Protein AF-A0A9P0AUC3-F1 (afdb_monomer_lite)

Radius of gyration: 27.64 Å; chains: 1; bounding box: 47×54×80 Å

Secondary structure (DSSP, 8-state):
--HHHHHHTSS--HHHHHHHS--HHHHHHHHHTTSS--HHHHHHHHHHHHTTT-TTPPPPHHHHHHHHHHHHHHSTT--HHHH-B--EE-TTS-EE--BSHHHHHHHHHHHHHHHTTSS---------------HHHHHHHHHHHH---SHHHHHHHHHHTHHHHHHT--S-HHHHHHH-TTTT--SSSEEES-GGGHHHHHHHHHHHHHHTT-PPPPEEEEESSBTTB--EEEEEETTEEEEESSHHHHHHHHHHHHHHHTPPPPTTTHHHHHHIIIIIS----TTPPP-HHHHHHHHHHHHHHHHT--

Foldseek 3Di:
DDVVVVVVVPPDAVVVCLPPPDDVLSVVQLVCQVHVRPLLSVLLVVLCVVCPPHVQDDQDLVNQLVVLVSCCVSRVPRHSVQAWDPWDQDPVRDIDHIDHSNVVSNVVSNVVCVVVVVDDDPDPDDDDDDDPDDPVLVVLLVCQQPDQDDVVSNVVSCVVNVVVCVVVPDPDPVVSCNRGVNSVPPQAAAEEQDPVCVVVVLVVVCVVCVVVVHADAKHWYWYHPDPVGTPWIWIDDDPDIDTDDDSVVSVVVSLVVCVVVVHQGRPSCNLVSLLCQCPVVVHDDPPRDDDPVSVVVSVVVVVVVVVVVD

pLDDT: mean 77.26, std 16.26, range [31.3, 95.81]

Sequence (310 aa):
MDNFVREKLLEWNLLDKLKDKFDDEGKVIKASYGKKFLRSKLCDLIIKNELKGDFNKRITSDRFRALAIEINDIFLHEPPELYYVSYVRNANGKPKAARGKLWSTYCYLRKTYKQLNLISQPSTSTSKLNTEVEEDCEEHIQWLKNNSLPFPIVIEKWKATTNYRIAQFPESIDHYLNTYKCLRSQTGFLLLENINDLEPELSLRASKYANYKLTSQPIPVIIGESLSNIEGCYVCFNDIRYRVDTPLKAVDLCFKVYHTLNAEYPKECDSVWMFIQTYIYEIKTEYDRKYVATSSLMADIEKLKSEKID

Organism: Brassicogethes aeneus (NCBI:txid1431903)

Structure (mmCIF, N/CA/C/O backbone):
data_AF-A0A9P0AUC3-F1
#
_entry.id   AF-A0A9P0AUC3-F1
#
loop_
_atom_site.group_PDB
_atom_site.id
_atom_site.type_symbol
_atom_site.label_atom_id
_atom_site.label_alt_id
_atom_site.label_comp_id
_atom_site.label_asym_id
_atom_site.label_entity_id
_atom_site.label_seq_id
_atom_site.pdbx_PDB_ins_code
_atom_site.Cartn_x
_atom_site.Cartn_y
_atom_site.Cartn_z
_atom_site.occupancy
_atom_site.B_iso_or_equiv
_atom_site.auth_seq_id
_atom_site.auth_comp_id
_atom_site.auth_asym_id
_atom_site.auth_atom_id
_atom_site.pdbx_PDB_model_num
ATOM 1 N N . MET A 1 1 ? 19.238 27.672 39.706 1.00 44.41 1 MET A N 1
ATOM 2 C CA . MET A 1 1 ? 18.242 27.274 38.690 1.00 44.41 1 MET A CA 1
ATOM 3 C C . MET A 1 1 ? 17.023 28.143 38.925 1.00 44.41 1 MET A C 1
ATOM 5 O O . MET A 1 1 ? 16.570 28.224 40.059 1.00 44.41 1 MET A O 1
ATOM 9 N N . ASP A 1 2 ? 16.667 28.909 37.906 1.00 33.28 2 ASP A N 1
ATOM 10 C CA . ASP A 1 2 ? 16.077 30.245 37.999 1.00 33.28 2 ASP A CA 1
ATOM 11 C C . ASP A 1 2 ? 14.635 30.277 38.540 1.00 33.28 2 ASP A C 1
ATOM 13 O O . ASP A 1 2 ? 13.819 29.417 38.198 1.00 33.28 2 ASP A O 1
ATOM 17 N N . ASN A 1 3 ? 14.308 31.298 39.342 1.00 35.47 3 ASN A N 1
ATOM 18 C CA . ASN A 1 3 ? 12.955 31.543 39.873 1.00 35.47 3 ASN A CA 1
ATOM 19 C C . ASN A 1 3 ? 11.925 31.742 38.747 1.00 35.47 3 ASN A C 1
ATOM 21 O O . ASN A 1 3 ? 10.747 31.442 38.925 1.00 35.47 3 ASN A O 1
ATOM 25 N N . PHE A 1 4 ? 12.395 32.115 37.555 1.00 35.16 4 PHE A N 1
ATOM 26 C CA . PHE A 1 4 ? 11.605 32.223 36.332 1.00 35.16 4 PHE A CA 1
ATOM 27 C C . PHE A 1 4 ? 10.993 30.886 35.868 1.00 35.16 4 PHE A C 1
ATOM 29 O O . PHE A 1 4 ? 9.909 30.859 35.288 1.00 35.16 4 PHE A O 1
ATOM 36 N N . VAL A 1 5 ? 11.643 29.749 36.161 1.00 43.03 5 VAL A N 1
ATOM 37 C CA . VAL A 1 5 ? 11.093 28.413 35.859 1.00 43.03 5 VAL A CA 1
ATOM 38 C C . VAL A 1 5 ? 10.053 28.003 36.906 1.00 43.03 5 VAL A C 1
ATOM 40 O O . VAL A 1 5 ? 9.083 27.330 36.569 1.00 43.03 5 VAL A O 1
ATOM 43 N N . ARG A 1 6 ? 10.203 28.447 38.163 1.00 37.09 6 ARG A N 1
ATOM 44 C CA . ARG A 1 6 ? 9.229 28.177 39.234 1.00 37.09 6 ARG A CA 1
ATOM 45 C C . ARG A 1 6 ? 7.948 29.000 39.091 1.00 37.09 6 ARG A C 1
ATOM 47 O O . ARG A 1 6 ? 6.884 28.448 39.338 1.00 37.09 6 ARG A O 1
ATOM 54 N N . GLU A 1 7 ? 8.020 30.248 38.627 1.00 36.12 7 GLU A N 1
ATOM 55 C CA . GLU A 1 7 ? 6.819 31.058 38.358 1.00 36.12 7 GLU A CA 1
ATOM 56 C C . GLU A 1 7 ? 6.057 30.597 37.106 1.00 36.12 7 GLU A C 1
ATOM 58 O O . GLU A 1 7 ? 4.830 30.559 37.129 1.00 36.12 7 GLU A O 1
ATOM 63 N N . LYS A 1 8 ? 6.737 30.113 36.054 1.00 38.06 8 LYS A N 1
ATOM 64 C CA . LYS A 1 8 ? 6.050 29.521 34.886 1.00 38.06 8 LYS A CA 1
ATOM 65 C C . LYS A 1 8 ? 5.444 28.134 35.133 1.00 38.06 8 LYS A C 1
ATOM 67 O O . LYS A 1 8 ? 4.582 27.708 34.370 1.00 38.06 8 LYS A O 1
ATOM 72 N N . LEU A 1 9 ? 5.868 27.429 36.183 1.00 36.00 9 LEU A N 1
ATOM 73 C CA . LEU A 1 9 ? 5.302 26.133 36.586 1.00 36.00 9 LEU A CA 1
ATOM 74 C C . LEU A 1 9 ? 4.063 26.261 37.491 1.00 36.00 9 LEU A C 1
ATOM 76 O O . LEU A 1 9 ? 3.428 25.252 37.792 1.00 36.00 9 LEU A O 1
ATOM 80 N N . LEU A 1 10 ? 3.691 27.480 37.894 1.00 38.00 10 LEU A N 1
ATOM 81 C CA . LEU A 1 10 ? 2.538 27.745 38.758 1.00 38.00 10 LEU A CA 1
ATOM 82 C C . LEU A 1 10 ? 1.232 28.045 38.002 1.00 38.00 10 LEU A C 1
ATOM 84 O O . LEU A 1 10 ? 0.179 28.029 38.626 1.00 38.00 10 LEU A O 1
ATOM 88 N N . GLU A 1 11 ? 1.245 28.248 36.680 1.00 44.16 11 GLU A N 1
ATOM 89 C CA . GLU A 1 11 ? 0.020 28.648 35.962 1.00 44.16 11 GLU A CA 1
ATOM 90 C C . GLU A 1 11 ? -0.844 27.494 35.420 1.00 44.16 11 GLU A C 1
ATOM 92 O O . GLU A 1 11 ? -1.989 27.727 35.035 1.00 44.16 11 GLU A O 1
ATOM 97 N N . TRP A 1 12 ? -0.370 26.245 35.365 1.00 49.72 12 TRP A N 1
ATOM 98 C CA . TRP A 1 12 ? -1.104 25.150 34.700 1.00 49.72 12 TRP A CA 1
ATOM 99 C C . TRP A 1 12 ? -1.187 23.879 35.551 1.00 49.72 12 TRP A C 1
ATOM 101 O O . TRP A 1 12 ? -0.823 22.794 35.106 1.00 49.72 12 TRP A O 1
ATOM 111 N N . ASN A 1 13 ? -1.708 23.989 36.774 1.00 52.28 13 ASN A N 1
ATOM 112 C CA . ASN A 1 13 ? -1.937 22.819 37.617 1.00 52.28 13 ASN A CA 1
ATOM 113 C C . ASN A 1 13 ? -3.393 22.320 37.497 1.00 52.28 13 ASN A C 1
ATOM 115 O O . ASN A 1 13 ? -4.352 23.064 37.718 1.00 52.28 13 ASN A O 1
ATOM 119 N N . LEU A 1 14 ? -3.582 21.038 37.169 1.00 53.47 14 LEU A N 1
ATOM 120 C CA . LEU A 1 14 ? -4.884 20.349 37.184 1.00 53.47 14 LEU A CA 1
ATOM 121 C C . LEU A 1 14 ? -5.607 20.502 38.535 1.00 53.47 14 LEU A C 1
ATOM 123 O O . LEU A 1 14 ? -6.838 20.436 38.586 1.00 53.47 14 LEU A O 1
ATOM 127 N N . LEU A 1 15 ? -4.848 20.760 39.610 1.00 47.41 15 LEU A N 1
ATOM 128 C CA . LEU A 1 15 ? -5.351 21.056 40.951 1.00 47.41 15 LEU A CA 1
ATOM 129 C C . LEU A 1 15 ? -6.325 22.245 41.004 1.00 47.41 15 LEU A C 1
ATOM 131 O O . LEU A 1 15 ? -7.351 22.133 41.677 1.00 47.41 15 LEU A O 1
ATOM 135 N N . ASP A 1 16 ? -6.045 23.342 40.294 1.00 54.59 16 ASP A N 1
ATOM 136 C CA . ASP A 1 16 ? -6.900 24.542 40.314 1.00 54.59 16 ASP A CA 1
ATOM 137 C C . ASP A 1 16 ? -8.157 24.333 39.467 1.00 54.59 16 ASP A C 1
ATOM 139 O O . ASP A 1 16 ? -9.253 24.787 39.806 1.00 54.59 16 ASP A O 1
ATOM 143 N N . LYS A 1 17 ? -8.044 23.525 38.405 1.00 51.94 17 LYS A N 1
ATOM 144 C CA . LYS A 1 17 ? -9.203 23.113 37.604 1.00 51.94 17 LYS A CA 1
ATOM 145 C C . LYS A 1 17 ? -10.151 22.212 38.400 1.00 51.94 17 LYS A C 1
ATOM 147 O O . LYS A 1 17 ? -11.355 22.366 38.243 1.00 51.94 17 LYS A O 1
ATOM 152 N N . LEU A 1 18 ? -9.651 21.332 39.273 1.00 54.03 18 LEU A N 1
ATOM 153 C CA . LEU A 1 18 ? -10.470 20.403 40.072 1.00 54.03 18 LEU A CA 1
ATOM 154 C C . LEU A 1 18 ? -11.182 21.022 41.283 1.00 54.03 18 LEU A C 1
ATOM 156 O O . LEU A 1 18 ? -12.082 20.379 41.828 1.00 54.03 18 LEU A O 1
ATOM 160 N N . LYS A 1 19 ? -10.788 22.219 41.731 1.00 50.16 19 LYS A N 1
ATOM 161 C CA . LYS A 1 19 ? -11.439 22.904 42.859 1.00 50.16 19 LYS A CA 1
ATOM 162 C C . LYS A 1 19 ? -12.498 23.916 42.412 1.00 50.16 19 LYS A C 1
ATOM 164 O O . LYS A 1 19 ? -13.566 23.918 43.015 1.00 50.16 19 LYS A O 1
ATOM 169 N N . ASP A 1 20 ? -12.255 24.653 41.321 1.00 47.72 20 ASP A N 1
ATOM 170 C CA . ASP A 1 20 ? -13.114 25.789 40.931 1.00 47.72 20 ASP A CA 1
ATOM 171 C C . ASP A 1 20 ? -13.820 25.650 39.567 1.00 47.72 20 ASP A C 1
ATOM 173 O O . ASP A 1 20 ? -14.723 26.430 39.267 1.00 47.72 20 ASP A O 1
ATOM 177 N N . LYS A 1 21 ? -13.449 24.674 38.718 1.00 49.03 21 LYS A N 1
ATOM 178 C CA . LYS A 1 21 ? -13.997 24.539 37.346 1.00 49.03 21 LYS A CA 1
ATOM 179 C C . LYS A 1 21 ? -14.756 23.255 37.042 1.00 49.03 21 LYS A C 1
ATOM 181 O O . LYS A 1 21 ? -15.300 23.146 35.944 1.00 49.03 21 LYS A O 1
ATOM 186 N N . PHE A 1 22 ? -14.823 22.311 37.972 1.00 52.19 22 PHE A N 1
ATOM 187 C CA . PHE A 1 22 ? -15.805 21.248 37.849 1.00 52.19 22 PHE A CA 1
ATOM 188 C C . PHE A 1 22 ? -17.084 21.699 38.552 1.00 52.19 22 PHE A C 1
ATOM 190 O O . PHE A 1 22 ? -17.094 22.015 39.742 1.00 52.19 22 PHE A O 1
ATOM 197 N N . ASP A 1 23 ? -18.156 21.697 37.782 1.00 66.25 23 ASP A N 1
ATOM 198 C CA . ASP A 1 23 ? -19.521 21.523 38.255 1.00 66.25 23 ASP A CA 1
ATOM 199 C C . ASP A 1 23 ? -19.649 20.311 39.211 1.00 66.25 23 ASP A C 1
ATOM 201 O O . ASP A 1 23 ? -18.677 19.638 39.581 1.00 66.25 23 ASP A O 1
ATOM 205 N N . ASP A 1 24 ? -20.868 20.016 39.659 1.00 75.44 24 ASP A N 1
ATOM 206 C CA . ASP A 1 24 ? -21.141 18.926 40.602 1.00 75.44 24 ASP A CA 1
ATOM 207 C C . ASP A 1 24 ? -20.526 17.570 40.181 1.00 75.44 24 ASP A C 1
ATOM 209 O O . ASP A 1 24 ? -20.231 16.729 41.038 1.00 75.44 24 ASP A O 1
ATOM 213 N N . GLU 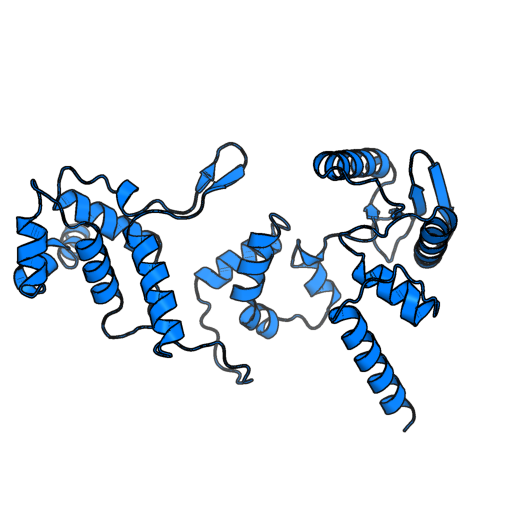A 1 25 ? -20.216 17.369 38.893 1.00 76.62 25 GLU A N 1
ATOM 214 C CA . GLU A 1 25 ? -19.568 16.162 38.379 1.00 76.62 25 GLU A CA 1
ATOM 215 C C . GLU A 1 25 ? -18.146 15.939 38.918 1.00 76.62 25 GLU A C 1
ATOM 217 O O . GLU A 1 25 ? -17.786 14.802 39.241 1.00 76.62 25 GLU A O 1
ATOM 222 N N . GLY A 1 26 ? -17.325 16.980 39.080 1.00 77.50 26 GLY A N 1
ATOM 223 C CA . GLY A 1 26 ? -15.956 16.808 39.596 1.00 77.50 26 GLY A CA 1
ATOM 224 C C . GLY A 1 26 ? -15.908 16.495 41.076 1.00 77.50 26 GLY A C 1
ATOM 225 O O . GLY A 1 26 ? -15.096 15.673 41.508 1.00 77.50 26 GLY A O 1
ATOM 226 N N . LYS A 1 27 ? -16.834 17.077 41.847 1.00 79.44 27 LYS A N 1
ATOM 227 C CA . LYS A 1 27 ? -17.028 16.725 43.259 1.00 79.44 27 LYS A CA 1
ATOM 228 C C . LYS A 1 27 ? -17.396 15.247 43.386 1.00 79.44 27 LYS A C 1
ATOM 230 O O . LYS A 1 27 ? -16.810 14.543 44.209 1.00 79.44 27 LYS A O 1
ATOM 235 N N . VAL A 1 28 ? -18.289 14.752 42.523 1.00 82.88 28 VAL A N 1
ATOM 236 C CA . VAL A 1 28 ? -18.669 13.330 42.462 1.00 82.88 28 VAL A CA 1
ATOM 237 C C . VAL A 1 28 ? -17.480 12.441 42.083 1.00 82.88 28 VAL A C 1
ATOM 239 O O . VAL A 1 28 ? -17.258 11.412 42.723 1.00 82.88 28 VAL A O 1
ATOM 242 N N . ILE A 1 29 ? -16.677 12.826 41.085 1.00 86.50 29 ILE A N 1
ATOM 243 C CA . ILE A 1 29 ? -15.481 12.069 40.681 1.00 86.50 29 ILE A CA 1
ATOM 244 C C . ILE A 1 29 ? -14.480 11.988 41.835 1.00 86.50 29 ILE A C 1
ATOM 246 O O . ILE A 1 29 ? -14.021 10.889 42.161 1.00 86.50 29 ILE A O 1
ATOM 250 N N . LYS A 1 30 ? -14.193 13.112 42.498 1.00 83.94 30 LYS A N 1
ATOM 251 C CA . LYS A 1 30 ? -13.280 13.160 43.644 1.00 83.94 30 LYS A CA 1
ATOM 252 C C . LYS A 1 30 ? -13.787 12.305 44.808 1.00 83.94 30 LYS A C 1
ATOM 254 O O . LYS A 1 30 ? -13.023 11.513 45.348 1.00 83.94 30 LYS A O 1
ATOM 259 N N . ALA A 1 31 ? -15.075 12.388 45.144 1.00 84.75 31 ALA A N 1
ATOM 260 C CA . ALA A 1 31 ? -15.692 11.576 46.198 1.00 84.75 31 ALA A CA 1
ATOM 261 C C . ALA A 1 31 ? -15.748 10.070 45.867 1.00 84.75 31 ALA A C 1
ATOM 263 O O . ALA A 1 31 ? -15.862 9.238 46.768 1.00 84.75 31 ALA A O 1
ATOM 264 N N . SER A 1 32 ? -15.680 9.702 44.581 1.00 87.62 32 SER A N 1
ATOM 265 C CA . SER A 1 32 ? -15.644 8.300 44.148 1.00 87.62 32 SER A CA 1
ATOM 266 C C . SER A 1 32 ? -14.279 7.630 44.350 1.00 87.62 32 SER A C 1
ATOM 268 O O . SER A 1 32 ? -14.189 6.398 44.327 1.00 87.62 32 SER A O 1
ATOM 270 N N . TYR A 1 33 ? -13.218 8.418 44.548 1.00 87.12 33 TYR A N 1
ATOM 271 C CA . TYR A 1 33 ? -11.865 7.919 44.774 1.00 87.12 33 TYR A CA 1
ATOM 272 C C . TYR A 1 33 ? -11.756 7.209 46.134 1.00 87.12 33 TYR A C 1
ATOM 274 O O . TYR A 1 33 ? -12.316 7.662 47.128 1.00 87.12 33 TYR A O 1
ATOM 282 N N . GLY A 1 34 ? -11.101 6.044 46.169 1.00 80.88 34 GLY A N 1
ATOM 283 C CA . GLY A 1 34 ? -11.111 5.137 47.330 1.00 80.88 34 GLY A CA 1
ATOM 284 C C . GLY A 1 34 ? -12.370 4.260 47.458 1.00 80.88 34 GLY A C 1
ATOM 285 O O . GLY A 1 34 ? -12.427 3.389 48.320 1.00 80.88 34 GLY A O 1
ATOM 286 N N . LYS A 1 35 ? -13.368 4.449 46.583 1.00 85.50 35 LYS A N 1
ATOM 287 C CA . LYS A 1 35 ? -14.542 3.573 46.420 1.00 85.50 35 LYS A CA 1
ATOM 288 C C . LYS A 1 35 ? -14.574 3.038 44.980 1.00 85.50 35 LYS A C 1
ATOM 290 O O . LYS A 1 35 ? -13.567 2.577 44.444 1.00 85.50 35 LYS A O 1
ATOM 295 N N . LYS A 1 36 ? -15.725 3.130 44.305 1.00 87.38 36 LYS A N 1
ATOM 296 C CA . LYS A 1 36 ? -15.870 2.846 42.872 1.00 87.38 36 LYS A CA 1
ATOM 297 C C . LYS A 1 36 ? -15.384 4.043 42.050 1.00 87.38 36 LYS A C 1
ATOM 299 O O . LYS A 1 36 ? -16.193 4.840 41.579 1.00 87.38 36 LYS A O 1
ATOM 304 N N . PHE A 1 37 ? -14.070 4.163 41.879 1.00 88.31 37 PHE A N 1
ATOM 305 C CA . PHE A 1 37 ? -13.482 5.327 41.219 1.00 88.31 37 PHE A CA 1
ATOM 306 C C . PHE A 1 37 ? -13.930 5.474 39.755 1.00 88.31 37 PHE A C 1
ATOM 308 O O . PHE A 1 37 ? -13.716 4.590 38.916 1.00 88.31 37 PHE A O 1
ATOM 315 N N . LEU A 1 38 ? -14.536 6.622 39.440 1.00 88.81 38 LEU A N 1
ATOM 316 C CA . LEU A 1 38 ? -15.166 6.934 38.154 1.00 88.81 38 LEU A CA 1
ATOM 317 C C . LEU A 1 38 ? -14.154 7.409 37.096 1.00 88.81 38 LEU A C 1
ATOM 319 O O . LEU A 1 38 ? -14.313 8.462 36.480 1.00 88.81 38 LEU A O 1
ATOM 323 N N . ARG A 1 39 ? -13.129 6.590 36.836 1.00 90.94 39 ARG A N 1
ATOM 324 C CA . ARG A 1 39 ? -12.014 6.899 35.917 1.00 90.94 39 ARG A CA 1
ATOM 325 C C . ARG A 1 39 ? -12.458 7.333 34.518 1.00 90.94 39 ARG A C 1
ATOM 327 O O . ARG A 1 39 ? -11.857 8.229 33.938 1.00 90.94 39 ARG A O 1
ATOM 334 N N . SER A 1 40 ? -13.494 6.700 33.964 1.00 89.44 40 SER A N 1
ATOM 335 C CA . SER A 1 40 ? -13.986 7.035 32.621 1.00 89.44 40 SER A CA 1
ATOM 336 C C . SER A 1 40 ? -14.618 8.426 32.574 1.00 89.44 40 SER A C 1
ATOM 338 O O . SER A 1 40 ? -14.372 9.159 31.625 1.00 89.44 40 SER A O 1
ATOM 340 N N . LYS A 1 41 ? -15.372 8.812 33.616 1.00 88.62 41 LYS A N 1
ATOM 341 C CA . LYS A 1 41 ? -15.947 10.162 33.721 1.00 88.62 41 LYS A CA 1
ATOM 342 C C . LYS A 1 41 ? -14.861 11.219 33.908 1.00 88.62 41 LYS A C 1
ATOM 344 O O . LYS A 1 41 ? -14.922 12.259 33.270 1.00 88.62 41 LYS A O 1
ATOM 349 N N . LEU A 1 42 ? -13.840 10.918 34.716 1.00 89.25 42 LEU A N 1
ATOM 350 C CA . LEU A 1 42 ? -12.663 11.778 34.856 1.00 89.25 42 LEU A CA 1
ATOM 351 C C . LEU A 1 42 ? -12.005 12.052 33.498 1.00 89.25 42 LEU A C 1
ATOM 353 O O . LEU A 1 42 ? -11.783 13.206 33.148 1.00 89.25 42 LEU A O 1
ATOM 357 N N . CYS A 1 43 ? -11.720 10.998 32.726 1.00 91.62 43 CYS A N 1
ATOM 358 C CA . CYS A 1 43 ? -11.082 11.147 31.419 1.00 91.62 43 CYS A CA 1
ATOM 359 C C . CYS A 1 43 ? -11.961 11.939 30.448 1.00 91.62 43 CYS A C 1
ATOM 361 O O . CYS A 1 43 ? -11.455 12.822 29.764 1.00 91.62 43 CYS A O 1
ATOM 363 N N . ASP A 1 44 ? -13.262 11.641 30.396 1.00 89.06 44 ASP A N 1
ATOM 364 C CA . ASP A 1 44 ? -14.218 12.346 29.536 1.00 89.06 44 ASP A CA 1
ATOM 365 C C . ASP A 1 44 ? -14.229 13.847 29.820 1.00 89.06 44 ASP A C 1
ATOM 367 O O . ASP A 1 44 ? -14.075 14.652 28.900 1.00 89.06 44 ASP A O 1
ATOM 371 N N . LEU A 1 45 ? -14.299 14.225 31.095 1.00 88.00 45 LEU A N 1
ATOM 372 C CA . LEU A 1 45 ? -14.334 15.625 31.486 1.00 88.00 45 LEU A CA 1
ATOM 373 C C . LEU A 1 45 ? -13.010 16.342 31.195 1.00 88.00 45 LEU A C 1
ATOM 375 O O . LEU A 1 45 ? -13.021 17.433 30.625 1.00 88.00 45 LEU A O 1
ATOM 379 N N . ILE A 1 46 ? -11.869 15.711 31.496 1.00 89.88 46 ILE A N 1
ATOM 380 C CA . ILE A 1 46 ? -10.545 16.266 31.172 1.00 89.88 46 ILE A CA 1
ATOM 381 C C . ILE A 1 46 ? -10.432 16.543 29.670 1.00 89.88 46 ILE A C 1
ATOM 383 O O . ILE A 1 46 ? -10.077 17.654 29.279 1.00 89.88 46 ILE A O 1
ATOM 387 N N . ILE A 1 47 ? -10.766 15.567 28.821 1.00 89.75 47 ILE A N 1
ATOM 388 C CA . ILE A 1 47 ? -10.626 15.720 27.371 1.00 89.75 47 ILE A CA 1
ATOM 389 C C . ILE A 1 47 ? -11.623 16.737 26.813 1.00 89.75 47 ILE A C 1
ATOM 391 O O . ILE A 1 47 ? -11.239 17.571 25.995 1.00 89.75 47 ILE A O 1
ATOM 395 N N . LYS A 1 48 ? -12.881 16.734 27.266 1.00 89.06 48 LYS A N 1
ATOM 396 C CA . LYS A 1 48 ? -13.862 17.758 26.872 1.00 89.06 48 LYS A CA 1
ATOM 397 C C . LYS A 1 48 ? -13.395 19.160 27.242 1.00 89.06 48 LYS A C 1
ATOM 399 O O . LYS A 1 48 ? -13.549 20.076 26.441 1.00 89.06 48 LYS A O 1
ATOM 404 N N . ASN A 1 49 ? -12.798 19.322 28.420 1.00 87.50 49 ASN A N 1
ATOM 405 C CA . ASN A 1 49 ? -12.253 20.602 28.845 1.00 87.50 49 ASN A CA 1
ATOM 406 C C . ASN A 1 49 ? -11.021 21.012 28.019 1.00 87.50 49 ASN A C 1
ATOM 408 O O . ASN A 1 49 ? 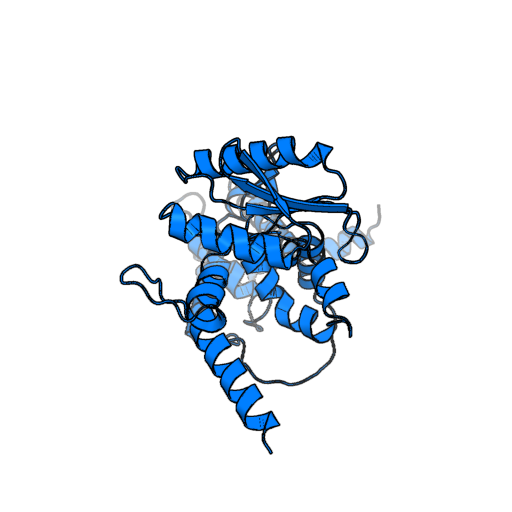-10.894 22.182 27.671 1.00 87.50 49 ASN A O 1
ATOM 412 N N . GLU A 1 50 ? -10.140 20.074 27.657 1.00 86.44 50 GLU A N 1
ATOM 413 C CA . GLU A 1 50 ? -9.017 20.349 26.748 1.00 86.44 50 GLU A CA 1
ATOM 414 C C . GLU A 1 50 ? -9.487 20.798 25.357 1.00 86.44 50 GLU A C 1
ATOM 416 O O . GLU A 1 50 ? -8.831 21.642 24.754 1.00 86.44 50 GLU A O 1
ATOM 421 N N . LEU A 1 51 ? -10.623 20.286 24.874 1.00 86.19 51 LEU A N 1
ATOM 422 C CA . LEU A 1 51 ? -11.235 20.633 23.581 1.00 86.19 51 LEU A CA 1
ATOM 423 C C . LEU A 1 51 ? -12.273 21.767 23.670 1.00 86.19 51 LEU A C 1
ATOM 425 O O . LEU A 1 51 ? -12.940 22.087 22.686 1.00 86.19 51 LEU A O 1
ATOM 429 N N . LYS A 1 52 ? -12.460 22.368 24.849 1.00 84.94 52 LYS A N 1
ATOM 430 C CA . LYS A 1 52 ? -13.466 23.412 25.051 1.00 84.94 52 LYS A CA 1
ATOM 431 C C . LYS A 1 52 ? -13.104 24.652 24.234 1.00 84.94 52 LYS A C 1
ATOM 433 O O . LYS A 1 52 ? -11.995 25.163 24.340 1.00 84.94 52 LYS A O 1
ATOM 438 N N . GLY A 1 53 ? -14.067 25.156 23.465 1.00 80.00 53 GLY A N 1
ATOM 439 C CA . GLY A 1 53 ? -13.904 26.352 22.631 1.00 80.00 53 GLY A CA 1
ATOM 440 C C . GLY A 1 53 ? -13.328 26.085 21.239 1.00 80.00 53 GLY A C 1
ATOM 441 O O . GLY A 1 53 ? -13.474 26.938 20.374 1.00 80.00 53 GLY A O 1
ATOM 442 N N . ASP A 1 54 ? -12.756 24.903 20.994 1.00 82.69 54 ASP A N 1
ATOM 443 C CA . ASP A 1 54 ? -12.317 24.475 19.665 1.00 82.69 54 ASP A CA 1
ATOM 444 C C . ASP A 1 54 ? -12.353 22.941 19.549 1.00 82.69 54 ASP A C 1
ATOM 446 O O . ASP A 1 54 ? -11.464 22.231 20.026 1.00 82.69 54 ASP A O 1
ATOM 450 N N . PHE A 1 55 ? -13.376 22.419 18.867 1.00 79.19 55 PHE A N 1
ATOM 451 C CA . PHE A 1 55 ? -13.514 20.981 18.625 1.00 79.19 55 PHE A CA 1
ATOM 452 C C . PHE A 1 55 ? -12.415 20.415 17.706 1.00 79.19 55 PHE A C 1
ATOM 454 O O . PHE A 1 55 ? -12.149 19.208 17.739 1.00 79.19 55 PHE A O 1
ATOM 461 N N . ASN A 1 56 ? -11.761 21.254 16.893 1.00 76.69 56 ASN A N 1
ATOM 462 C CA . ASN A 1 56 ? -10.686 20.836 15.997 1.00 76.69 56 ASN A CA 1
ATOM 463 C C . ASN A 1 56 ? -9.330 20.730 16.712 1.00 76.69 56 ASN A C 1
ATOM 465 O O . ASN A 1 56 ? -8.480 19.959 16.240 1.00 76.69 56 ASN A O 1
ATOM 469 N N . LYS A 1 57 ? -9.158 21.382 17.871 1.00 82.25 57 LYS A N 1
ATOM 470 C CA . LYS A 1 57 ? -7.926 21.397 18.677 1.00 82.25 57 LYS A CA 1
ATOM 471 C C . LYS A 1 57 ? -7.330 20.004 18.873 1.00 82.25 57 LYS A C 1
ATOM 473 O O . LYS A 1 57 ? -7.991 19.066 19.322 1.00 82.25 57 LYS A O 1
ATOM 478 N N . ARG A 1 58 ? -6.047 19.843 18.543 1.00 80.06 58 ARG A N 1
ATOM 479 C CA . ARG A 1 58 ? -5.292 18.600 18.776 1.00 80.06 58 ARG A CA 1
ATOM 480 C C . ARG A 1 58 ? -4.624 18.629 20.150 1.00 80.06 58 ARG A C 1
ATOM 482 O O . ARG A 1 58 ? -4.068 19.643 20.554 1.00 80.06 58 ARG A O 1
ATOM 489 N N . ILE A 1 59 ? -4.674 17.501 20.857 1.00 79.94 59 ILE A N 1
ATOM 490 C CA . ILE A 1 59 ? -3.952 17.303 22.120 1.00 79.94 59 ILE A CA 1
ATOM 491 C C . ILE A 1 59 ? -2.663 16.548 21.787 1.00 79.94 59 ILE A C 1
ATOM 493 O O . ILE A 1 59 ? -2.719 15.466 21.203 1.00 79.94 59 ILE A O 1
ATOM 497 N N . THR A 1 60 ? -1.511 17.133 22.111 1.00 7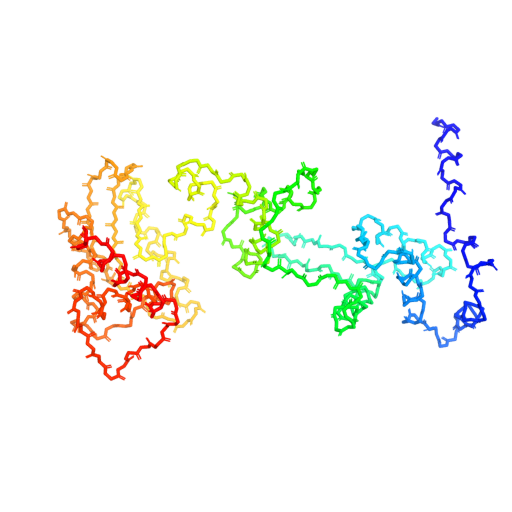9.81 60 THR A N 1
ATOM 498 C CA . THR A 1 60 ? -0.193 16.564 21.795 1.00 79.81 60 THR A CA 1
ATOM 499 C C . THR A 1 60 ? 0.170 15.408 22.728 1.00 79.81 60 THR A C 1
ATOM 501 O O . THR A 1 60 ? -0.361 15.292 23.836 1.00 79.81 60 THR A O 1
ATOM 504 N N . SER A 1 61 ? 1.117 14.560 22.308 1.00 78.50 61 SER A N 1
ATOM 505 C CA . SER A 1 61 ? 1.642 13.470 23.147 1.00 78.50 61 SER A CA 1
ATOM 506 C C . SER A 1 61 ? 2.195 13.972 24.480 1.00 78.50 61 SER A C 1
ATOM 508 O O . SER A 1 61 ? 1.947 13.351 25.511 1.00 78.50 61 SER A O 1
ATOM 510 N N . ASP A 1 62 ? 2.906 15.100 24.474 1.00 82.19 62 ASP A N 1
ATOM 511 C CA . ASP A 1 62 ? 3.444 15.695 25.698 1.00 82.19 62 ASP A CA 1
ATOM 512 C C . ASP A 1 62 ? 2.340 16.217 26.607 1.00 82.19 62 ASP A C 1
ATOM 514 O O . ASP A 1 62 ? 2.400 16.003 27.817 1.00 82.19 62 ASP A O 1
ATOM 518 N N . ARG A 1 63 ? 1.267 16.790 26.042 1.00 88.00 63 ARG A N 1
ATOM 519 C CA . ARG A 1 63 ? 0.113 17.191 26.849 1.00 88.00 63 ARG A CA 1
ATOM 520 C C . ARG A 1 63 ? -0.596 15.984 27.459 1.00 88.00 63 ARG A C 1
ATOM 522 O O . ARG A 1 63 ? -0.973 16.044 28.623 1.00 88.00 63 ARG A O 1
ATOM 529 N N . PHE A 1 64 ? -0.733 14.872 26.735 1.00 86.50 64 PHE A N 1
ATOM 530 C CA . PHE A 1 64 ? -1.279 13.638 27.309 1.00 86.50 64 PHE A CA 1
ATOM 531 C C . PHE A 1 64 ? -0.407 13.064 28.435 1.00 86.50 64 PHE A C 1
ATOM 533 O O . PHE A 1 64 ? -0.955 12.587 29.428 1.00 86.50 64 PHE A O 1
ATOM 540 N N . ARG A 1 65 ? 0.928 13.121 28.309 1.00 88.56 65 ARG A N 1
ATOM 541 C CA . ARG A 1 65 ? 1.851 12.731 29.392 1.00 88.56 65 ARG A CA 1
ATOM 542 C C . ARG A 1 65 ? 1.685 13.635 30.608 1.00 88.56 65 ARG A C 1
ATOM 544 O O . ARG A 1 65 ? 1.533 13.119 31.708 1.00 88.56 65 ARG A O 1
ATOM 551 N N . ALA A 1 66 ? 1.650 14.951 30.399 1.00 86.25 66 ALA A N 1
ATOM 552 C CA . ALA A 1 66 ? 1.431 15.921 31.468 1.00 86.25 66 ALA A CA 1
ATOM 553 C C . ALA A 1 66 ? 0.110 15.651 32.203 1.00 86.25 66 ALA A C 1
ATOM 555 O O . ALA A 1 66 ? 0.114 15.494 33.415 1.00 86.25 66 ALA A O 1
ATOM 556 N N . LEU A 1 67 ? -0.996 15.456 31.474 1.00 90.06 67 LEU A N 1
ATOM 557 C CA . LEU A 1 67 ? -2.296 15.112 32.062 1.00 90.06 67 LEU A CA 1
ATOM 558 C C . LEU A 1 67 ? -2.262 13.805 32.868 1.00 90.06 67 LEU A C 1
ATOM 560 O O . LEU A 1 67 ? -2.911 13.704 33.903 1.00 90.06 67 LEU A O 1
ATOM 564 N N . ALA A 1 68 ? -1.534 12.789 32.399 1.00 92.75 68 ALA A N 1
ATOM 565 C CA . ALA A 1 68 ? -1.408 11.521 33.112 1.00 92.75 68 ALA A CA 1
ATOM 566 C C . ALA A 1 68 ? -0.619 11.662 34.427 1.00 92.75 68 ALA A C 1
ATOM 568 O O . ALA A 1 68 ? -0.994 11.043 35.422 1.00 92.75 68 ALA A O 1
ATOM 569 N N . ILE A 1 69 ? 0.431 12.490 34.434 1.00 89.50 69 ILE A N 1
ATOM 570 C CA . ILE A 1 69 ? 1.203 12.838 35.637 1.00 89.50 69 ILE A CA 1
ATOM 571 C C . ILE A 1 69 ? 0.333 13.654 36.597 1.00 89.50 69 ILE A C 1
ATOM 573 O O . ILE A 1 69 ? 0.191 13.280 37.754 1.00 89.50 69 ILE A O 1
ATOM 577 N N . GLU A 1 70 ? -0.352 14.681 36.095 1.00 88.00 70 GLU A N 1
ATOM 578 C CA . GLU A 1 70 ? -1.263 15.512 36.887 1.00 88.00 70 GLU A CA 1
ATOM 579 C C . GLU A 1 70 ? -2.364 14.660 37.564 1.00 88.00 70 GLU A C 1
ATOM 581 O O . GLU A 1 70 ? -2.704 14.872 38.728 1.00 88.00 70 GLU A O 1
ATOM 586 N N . ILE A 1 71 ? -2.917 13.653 36.871 1.00 89.25 71 ILE A N 1
ATOM 587 C CA . ILE A 1 71 ? -3.878 12.707 37.468 1.00 89.25 71 ILE A CA 1
ATOM 588 C C . ILE A 1 71 ? -3.242 11.927 38.624 1.00 89.25 71 ILE A C 1
ATOM 590 O O . ILE A 1 71 ? -3.896 11.760 39.653 1.00 89.25 71 ILE A O 1
ATOM 594 N N . ASN A 1 72 ? -2.003 11.453 38.472 1.00 89.50 72 ASN A N 1
ATOM 595 C CA . ASN A 1 72 ? -1.288 10.728 39.523 1.00 89.50 72 ASN A CA 1
ATOM 596 C C . ASN A 1 72 ? -1.012 11.615 40.747 1.00 89.50 72 ASN A C 1
ATOM 598 O O . ASN A 1 72 ? -1.228 11.169 41.871 1.00 89.50 72 ASN A O 1
ATOM 602 N N . ASP A 1 73 ? -0.638 12.877 40.533 1.00 85.38 73 ASP A N 1
ATOM 603 C CA . ASP A 1 73 ? -0.370 13.836 41.613 1.00 85.38 73 ASP A CA 1
ATOM 604 C C . ASP A 1 73 ? -1.604 14.072 42.500 1.00 85.38 73 ASP A C 1
ATOM 606 O O . ASP A 1 73 ? -1.501 14.275 43.711 1.00 85.38 73 ASP A O 1
ATOM 610 N N . ILE A 1 74 ? -2.801 14.021 41.909 1.00 83.44 74 ILE A N 1
ATOM 611 C CA . ILE A 1 74 ? -4.073 14.199 42.623 1.00 83.44 74 ILE A CA 1
ATOM 612 C C . ILE A 1 74 ? -4.590 12.879 43.200 1.00 83.44 74 ILE A C 1
ATOM 614 O O . ILE A 1 74 ? -5.159 12.842 44.295 1.00 83.44 74 ILE A O 1
ATOM 618 N N . PHE A 1 75 ? -4.421 11.794 42.454 1.00 87.12 75 PHE A N 1
ATOM 619 C CA . PHE A 1 75 ? -4.900 10.463 42.783 1.00 87.12 75 PHE A CA 1
ATOM 620 C C . PHE A 1 75 ? -3.693 9.529 42.921 1.00 87.12 75 PHE A C 1
ATOM 622 O O . PHE A 1 75 ? -3.383 8.759 42.021 1.00 87.12 75 PHE A O 1
ATOM 629 N N . LEU A 1 76 ? -3.031 9.584 44.081 1.00 81.56 76 LEU A N 1
ATOM 630 C CA . LEU A 1 76 ? -1.702 8.998 44.342 1.00 81.56 76 LEU A CA 1
ATOM 631 C C . LEU A 1 76 ? -1.515 7.510 43.956 1.00 81.56 76 LEU A C 1
ATOM 633 O O . LEU A 1 76 ? -0.391 7.049 43.779 1.00 81.56 76 LEU A O 1
ATOM 637 N N . HIS A 1 77 ? -2.596 6.737 43.816 1.00 85.56 77 HIS A N 1
ATOM 638 C CA . HIS A 1 77 ? -2.573 5.315 43.442 1.00 85.56 77 HIS A CA 1
ATOM 639 C C . HIS A 1 77 ? -2.983 5.055 41.985 1.00 85.56 77 HIS A C 1
ATOM 641 O O . HIS A 1 77 ? -3.285 3.923 41.605 1.00 85.56 77 HIS A O 1
ATOM 647 N N . GLU A 1 78 ? -3.011 6.096 41.160 1.00 90.25 78 GLU A N 1
ATOM 648 C CA . GLU A 1 78 ? -3.348 6.034 39.744 1.00 90.25 78 GLU A CA 1
ATOM 649 C C . GLU A 1 78 ? -2.081 6.184 38.899 1.00 90.25 78 GLU A C 1
ATOM 651 O O . GLU A 1 78 ? -1.622 7.307 38.706 1.00 90.25 78 GLU A O 1
ATOM 656 N N . PRO A 1 79 ? -1.486 5.091 38.392 1.00 91.50 79 PRO A N 1
ATOM 657 C CA . PRO A 1 79 ? -0.239 5.178 37.640 1.00 91.50 79 PRO A CA 1
ATOM 658 C C . PRO A 1 79 ? -0.449 5.930 36.309 1.00 91.50 79 PRO A C 1
ATOM 660 O O . PRO A 1 79 ? -1.429 5.633 35.609 1.00 91.50 79 PRO A O 1
ATOM 663 N N . PRO A 1 80 ? 0.450 6.855 35.909 1.00 91.50 80 PRO A N 1
ATOM 664 C CA . PRO A 1 80 ? 0.324 7.609 34.658 1.00 91.50 80 PRO A CA 1
ATOM 665 C C . PRO A 1 80 ? 0.127 6.722 33.418 1.00 91.50 80 PRO A C 1
ATOM 667 O O . PRO A 1 80 ? -0.665 7.044 32.529 1.00 91.50 80 PRO A O 1
ATOM 670 N N . GLU A 1 81 ? 0.755 5.543 33.381 1.00 92.31 81 GLU A N 1
ATOM 671 C CA . GLU A 1 81 ? 0.679 4.588 32.268 1.00 92.31 81 GLU A CA 1
ATOM 672 C C . GLU A 1 81 ? -0.735 4.025 32.054 1.00 92.31 81 GLU A C 1
ATOM 674 O O . GLU A 1 81 ? -1.063 3.539 30.968 1.00 92.31 81 GLU A O 1
ATOM 679 N N . LEU A 1 82 ? -1.606 4.088 33.067 1.00 91.44 82 LEU A N 1
ATOM 680 C CA . LEU A 1 82 ? -3.017 3.734 32.915 1.00 91.44 82 LEU A CA 1
ATOM 681 C C . LEU A 1 82 ? -3.758 4.747 32.028 1.00 91.44 82 LEU A C 1
ATOM 683 O O . LEU A 1 82 ? -4.707 4.398 31.316 1.00 91.44 82 LEU A O 1
ATOM 687 N N . TYR A 1 83 ? -3.332 6.007 32.067 1.00 91.38 83 TYR A N 1
ATOM 688 C CA . TYR A 1 83 ? -3.998 7.130 31.417 1.00 91.38 83 TYR A CA 1
ATOM 689 C C . TYR A 1 83 ? -3.383 7.450 30.066 1.00 91.38 83 TYR A C 1
ATOM 691 O O . TYR A 1 83 ? -4.138 7.693 29.117 1.00 91.38 83 TYR A O 1
ATOM 699 N N . TYR A 1 84 ? -2.058 7.364 29.955 1.00 91.00 84 TYR A N 1
ATOM 700 C CA . TYR A 1 84 ? -1.367 7.523 28.689 1.00 91.00 84 TYR A CA 1
ATOM 701 C C . TYR A 1 84 ? -0.024 6.793 28.646 1.00 91.00 84 TYR A C 1
ATOM 703 O O . TYR A 1 84 ? 0.839 6.965 29.499 1.00 91.00 84 TYR A O 1
ATOM 711 N N . VAL A 1 85 ? 0.176 6.032 27.577 1.00 81.00 85 VAL A N 1
ATOM 712 C CA . VAL A 1 85 ? 1.475 5.542 27.126 1.00 81.00 85 VAL A CA 1
ATOM 713 C C . VAL A 1 85 ? 1.601 5.978 25.681 1.00 81.00 85 VAL A C 1
ATOM 715 O O . VAL A 1 85 ? 0.748 5.642 24.855 1.00 81.00 85 VAL A O 1
ATOM 718 N N . SER A 1 86 ? 2.653 6.734 25.381 1.00 76.94 86 SER A N 1
ATOM 719 C CA . SER A 1 86 ? 2.922 7.171 24.018 1.00 76.94 86 SER A CA 1
ATOM 720 C C . SER A 1 86 ? 3.217 5.988 23.107 1.00 76.94 86 SER A C 1
ATOM 722 O O . SER A 1 86 ? 3.540 4.889 23.556 1.00 76.94 86 SER A O 1
ATOM 724 N N . TYR A 1 87 ? 3.174 6.233 21.806 1.00 75.50 87 TYR A N 1
ATOM 725 C CA . TYR A 1 87 ? 3.722 5.296 20.842 1.00 75.50 87 TYR A CA 1
ATOM 726 C C . TYR A 1 87 ? 5.199 5.002 21.157 1.00 75.50 87 TYR A C 1
ATOM 728 O O . TYR A 1 87 ? 5.975 5.918 21.433 1.00 75.50 87 TYR A O 1
ATOM 736 N N . VAL A 1 88 ? 5.588 3.728 21.127 1.00 74.00 88 VAL A N 1
ATOM 737 C CA . VAL A 1 88 ? 6.978 3.290 21.340 1.00 74.00 88 VAL A CA 1
ATOM 738 C C . VAL A 1 88 ? 7.319 2.142 20.403 1.00 74.00 88 VAL A C 1
ATOM 740 O O . VAL A 1 88 ? 6.482 1.289 20.107 1.00 74.00 88 VAL A O 1
ATOM 743 N N . ARG A 1 89 ? 8.575 2.089 19.954 1.00 53.00 89 ARG A N 1
ATOM 744 C CA . ARG A 1 89 ? 9.130 0.914 19.272 1.00 53.00 89 ARG A CA 1
ATOM 745 C C . ARG A 1 89 ? 9.743 -0.009 20.325 1.00 53.00 89 ARG A C 1
ATOM 747 O O . ARG A 1 89 ? 10.545 0.434 21.138 1.00 53.00 89 ARG A O 1
ATOM 754 N N . ASN A 1 90 ? 9.361 -1.285 20.328 1.00 65.25 90 ASN A N 1
ATOM 755 C CA . ASN A 1 90 ? 10.030 -2.286 21.164 1.00 65.25 90 ASN A CA 1
ATOM 756 C C . ASN A 1 90 ? 11.477 -2.515 20.681 1.00 65.25 90 ASN A C 1
ATOM 758 O O . ASN A 1 90 ? 11.788 -2.217 19.530 1.00 65.25 90 ASN A O 1
ATOM 762 N N . ALA A 1 91 ? 12.311 -3.162 21.507 1.00 61.59 91 ALA A N 1
ATOM 763 C CA . ALA A 1 91 ? 13.682 -3.571 21.158 1.00 61.59 91 ALA A CA 1
ATOM 764 C C . ALA A 1 91 ? 13.788 -4.332 19.816 1.00 61.59 91 ALA A C 1
ATOM 766 O O . ALA A 1 91 ? 14.777 -4.211 19.107 1.00 61.59 91 ALA A O 1
ATOM 767 N N . ASN A 1 92 ? 12.724 -5.037 19.416 1.00 58.41 92 ASN A N 1
ATOM 768 C CA . ASN A 1 92 ? 12.654 -5.794 18.160 1.00 58.41 92 ASN A CA 1
ATOM 769 C C . ASN A 1 92 ? 12.089 -4.966 16.982 1.00 58.41 92 ASN A C 1
ATOM 771 O O . ASN A 1 92 ? 11.565 -5.533 16.027 1.00 58.41 92 ASN A O 1
ATOM 775 N N . GLY A 1 93 ? 12.039 -3.634 17.090 1.00 55.00 93 GLY A N 1
ATOM 776 C CA . GLY A 1 93 ? 11.508 -2.731 16.060 1.00 55.00 93 GLY A CA 1
ATOM 777 C C . GLY A 1 93 ? 9.983 -2.754 15.872 1.00 55.00 93 GLY A C 1
ATOM 778 O O . GLY A 1 93 ? 9.454 -1.951 15.104 1.00 55.00 93 GLY A O 1
ATOM 779 N N . LYS A 1 94 ? 9.249 -3.631 16.577 1.00 45.19 94 LYS A N 1
ATOM 780 C CA . LYS A 1 94 ? 7.781 -3.712 16.490 1.00 45.19 94 LYS A CA 1
ATOM 781 C C . LYS A 1 94 ? 7.120 -2.478 17.126 1.00 45.19 94 LYS A C 1
ATOM 783 O O . LYS A 1 94 ? 7.424 -2.175 18.286 1.00 45.19 94 LYS A O 1
ATOM 788 N N . PRO A 1 95 ? 6.204 -1.796 16.416 1.00 49.00 95 PRO A N 1
ATOM 789 C CA . PRO A 1 95 ? 5.523 -0.622 16.940 1.00 49.00 95 PRO A CA 1
ATOM 790 C C . PRO A 1 95 ? 4.452 -1.011 17.966 1.00 49.00 95 PRO A C 1
ATOM 792 O O . PRO A 1 95 ? 3.678 -1.943 17.748 1.00 49.00 95 PRO A O 1
ATOM 795 N N . LYS A 1 96 ? 4.382 -0.277 19.077 1.00 58.84 96 LYS A N 1
ATOM 796 C CA . LYS A 1 96 ? 3.257 -0.301 20.015 1.00 58.84 96 LYS A CA 1
ATOM 797 C C . LYS A 1 96 ? 2.504 1.017 19.909 1.00 58.84 96 LYS A C 1
ATOM 799 O O . LYS A 1 96 ? 3.081 2.075 20.147 1.00 58.84 96 LYS A O 1
ATOM 804 N N . ALA A 1 97 ? 1.224 0.929 19.551 1.00 56.41 97 ALA A N 1
ATOM 805 C CA . ALA A 1 97 ? 0.332 2.079 19.457 1.00 56.41 97 ALA A CA 1
ATOM 806 C C . ALA A 1 97 ? 0.215 2.818 20.798 1.00 56.41 97 ALA A C 1
ATOM 808 O O . ALA A 1 97 ? 0.317 2.201 21.864 1.00 56.41 97 ALA A O 1
ATOM 809 N N . ALA A 1 98 ? -0.045 4.127 20.727 1.00 71.94 98 ALA A N 1
ATOM 810 C CA . ALA A 1 98 ? -0.414 4.899 21.903 1.00 71.94 98 ALA A CA 1
ATOM 811 C C . ALA A 1 98 ? -1.668 4.291 22.549 1.00 71.94 98 ALA A C 1
ATOM 813 O O . ALA A 1 98 ? -2.598 3.854 21.863 1.00 71.94 98 ALA A O 1
ATOM 814 N N . ARG A 1 99 ? -1.677 4.218 23.877 1.00 77.94 99 ARG A N 1
ATOM 815 C CA . ARG A 1 99 ? -2.745 3.572 24.650 1.00 77.94 99 ARG A CA 1
ATOM 816 C C . ARG A 1 99 ? -2.989 4.308 25.959 1.00 77.94 99 ARG A C 1
ATOM 818 O O . ARG A 1 99 ? -2.177 5.123 26.376 1.00 77.94 99 ARG A O 1
ATOM 825 N N . GLY A 1 100 ? -4.102 3.996 26.612 1.00 86.25 100 GLY A N 1
ATOM 826 C CA . GLY A 1 100 ? -4.486 4.587 27.894 1.00 86.25 100 GLY A CA 1
ATOM 827 C C . GLY A 1 100 ? -5.878 5.207 27.854 1.00 86.25 100 GLY A C 1
ATOM 828 O O . GLY A 1 100 ? -6.483 5.366 26.785 1.00 86.25 100 GLY A O 1
ATOM 829 N N . LYS A 1 101 ? -6.425 5.511 29.033 1.00 89.06 101 LYS A N 1
ATOM 830 C CA . LYS A 1 101 ? -7.810 5.984 29.166 1.00 89.06 101 LYS A CA 1
ATOM 831 C C . LYS A 1 101 ? -8.041 7.370 28.567 1.00 89.06 101 LYS A C 1
ATOM 833 O O . LYS A 1 101 ? -9.073 7.563 27.924 1.00 89.06 101 LYS A O 1
ATOM 838 N N . LEU A 1 102 ? -7.090 8.298 28.704 1.00 86.38 102 LEU A N 1
ATOM 839 C CA . LEU A 1 102 ? -7.197 9.637 28.110 1.00 86.38 102 LEU A CA 1
ATOM 840 C C . LEU A 1 102 ? -7.190 9.557 26.581 1.00 86.38 102 LEU A C 1
ATOM 842 O O . LEU A 1 102 ? -8.065 10.122 25.930 1.00 86.38 102 LEU A O 1
ATOM 846 N N . TRP A 1 103 ? -6.264 8.775 26.017 1.00 83.88 103 TRP A N 1
ATOM 847 C CA . TRP A 1 103 ? -6.175 8.555 24.572 1.00 83.88 103 TRP A CA 1
ATOM 848 C C . TRP A 1 103 ? -7.445 7.912 24.003 1.00 83.88 103 TRP A C 1
ATOM 850 O O . TRP A 1 103 ? -8.022 8.409 23.039 1.00 83.88 103 TRP A O 1
ATOM 860 N N . SER A 1 104 ? -7.936 6.849 24.646 1.00 78.12 104 SER A N 1
ATOM 861 C CA . SER A 1 104 ? -9.151 6.145 24.208 1.00 78.12 104 SER A CA 1
ATOM 862 C C . SER A 1 104 ? -10.377 7.064 24.223 1.00 78.12 104 SER A C 1
ATOM 864 O O . SER A 1 104 ? -11.179 7.055 23.290 1.00 78.12 104 SER A O 1
ATOM 866 N N . THR A 1 105 ? -10.490 7.896 25.261 1.00 83.75 105 THR A N 1
ATOM 867 C CA . THR A 1 105 ? -11.557 8.895 25.404 1.00 83.75 105 THR A CA 1
ATOM 868 C C . THR A 1 105 ? -11.475 9.956 24.308 1.00 83.75 105 THR A C 1
ATOM 870 O O . THR A 1 105 ? -12.482 10.275 23.680 1.00 83.75 105 THR A O 1
ATOM 873 N N . TYR A 1 106 ? -10.275 10.460 24.019 1.00 86.69 106 TYR A N 1
ATOM 874 C CA . TYR A 1 106 ? -10.046 11.411 22.936 1.00 86.69 106 TYR A CA 1
ATOM 875 C C . TYR A 1 106 ? -10.412 10.844 21.562 1.00 86.69 106 TYR A C 1
ATOM 877 O O . TYR A 1 106 ? -11.131 11.498 20.806 1.00 86.69 106 TYR A O 1
ATOM 885 N N . CYS A 1 107 ? -10.005 9.608 21.253 1.00 76.12 107 CYS A N 1
ATOM 886 C CA . CYS A 1 107 ? -10.393 8.938 20.011 1.00 76.12 107 CYS A CA 1
ATOM 887 C C . CYS A 1 107 ? -11.915 8.772 19.899 1.00 76.12 107 CYS A C 1
ATOM 889 O O . CYS A 1 107 ? -12.481 9.011 18.829 1.00 76.12 107 CYS A O 1
ATOM 891 N N . TYR A 1 108 ? -12.576 8.391 20.996 1.00 78.69 108 TYR A N 1
ATOM 892 C CA . TYR A 1 108 ? -14.030 8.261 21.047 1.00 78.69 108 TYR A CA 1
ATOM 893 C C . TYR A 1 108 ? -14.729 9.604 20.801 1.00 78.69 108 TYR A C 1
ATOM 895 O O . TYR A 1 108 ? -15.548 9.701 19.890 1.00 78.69 108 TYR A O 1
ATOM 903 N N . LEU A 1 109 ? -14.355 10.662 21.528 1.00 81.31 109 LEU A N 1
ATOM 904 C CA . LEU A 1 109 ? -14.942 11.997 21.364 1.00 81.31 109 LEU A CA 1
ATOM 905 C C . LEU A 1 109 ? -14.718 12.554 19.957 1.00 81.31 109 LEU A C 1
ATOM 907 O O . LEU A 1 109 ? -15.657 13.052 19.343 1.00 81.31 109 LEU A O 1
ATOM 911 N N . ARG A 1 110 ? -13.516 12.393 19.391 1.00 79.50 110 ARG A N 1
ATOM 912 C CA . ARG A 1 110 ? -13.227 12.767 17.998 1.00 79.50 110 ARG A CA 1
ATOM 913 C C . ARG A 1 110 ? -14.133 12.032 17.012 1.00 79.50 110 ARG A C 1
ATOM 915 O O . ARG A 1 110 ? -14.625 12.651 16.074 1.00 79.50 110 ARG A O 1
ATOM 922 N N . LYS A 1 111 ? -14.369 10.729 17.201 1.00 70.94 111 LYS A N 1
ATOM 923 C CA . LYS A 1 111 ? -15.295 9.957 16.356 1.00 70.94 111 LYS A CA 1
ATOM 924 C C . LYS A 1 111 ? -16.719 10.515 16.449 1.00 70.94 111 LYS A C 1
ATOM 926 O O . LYS A 1 111 ? -17.349 10.710 15.414 1.00 70.94 111 LYS A O 1
ATOM 931 N N . THR A 1 112 ? -17.185 10.825 17.655 1.00 79.44 112 THR A N 1
ATOM 932 C CA . THR A 1 112 ? -18.506 11.420 17.893 1.00 79.44 112 THR A CA 1
ATOM 933 C C . THR A 1 112 ? -18.630 12.803 17.252 1.00 79.44 112 THR A C 1
ATOM 935 O O . THR A 1 112 ? -19.588 13.059 16.533 1.00 79.44 112 THR A O 1
ATOM 938 N N . TYR A 1 113 ? -17.638 13.683 17.414 1.00 84.06 113 TYR A N 1
ATOM 939 C CA . TYR A 1 113 ? -17.656 15.018 16.804 1.00 84.06 113 TYR A CA 1
ATOM 940 C C . TYR A 1 113 ? -17.666 14.963 15.272 1.00 84.06 113 TYR A C 1
ATOM 942 O O . TYR A 1 113 ? -18.337 15.783 14.651 1.00 84.06 113 TYR A O 1
ATOM 950 N N . LYS A 1 114 ? -16.999 13.971 14.657 1.00 77.06 114 LYS A N 1
ATOM 951 C CA . LYS A 1 114 ? -17.098 13.722 13.204 1.00 77.06 114 LYS A CA 1
ATOM 952 C C . LYS A 1 114 ? -18.511 13.326 12.784 1.00 77.06 114 LYS A C 1
ATOM 954 O O . LYS A 1 114 ? -18.999 13.822 11.779 1.00 77.06 114 LYS A O 1
ATOM 959 N N . GLN A 1 115 ? -19.156 12.433 13.535 1.00 75.56 115 GLN A N 1
ATOM 960 C CA . GLN A 1 115 ? -20.525 11.985 13.246 1.00 75.56 115 GLN A CA 1
ATOM 961 C C . GLN A 1 115 ? -21.553 13.110 13.405 1.00 75.56 115 GLN A C 1
ATOM 963 O O . GLN A 1 115 ? -22.548 13.134 12.692 1.00 75.56 115 GLN A O 1
ATOM 968 N N . LEU A 1 116 ? -21.293 14.046 14.318 1.00 83.50 116 LEU A N 1
ATOM 969 C CA . LEU A 1 116 ? -22.132 15.216 14.569 1.00 83.50 116 LEU A CA 1
ATOM 970 C C . LEU A 1 116 ? -21.759 16.433 13.702 1.00 83.50 116 LEU A C 1
ATOM 972 O O . LEU A 1 116 ? -22.309 17.507 13.918 1.00 83.50 116 LEU A O 1
ATOM 976 N N . ASN A 1 117 ? -20.825 16.290 12.752 1.00 80.75 117 ASN A N 1
ATOM 977 C CA . ASN A 1 117 ? -20.314 17.375 11.901 1.00 80.75 117 ASN A CA 1
ATOM 978 C C . ASN A 1 117 ? -19.781 18.602 12.676 1.00 80.75 117 ASN A C 1
ATOM 980 O O . ASN A 1 117 ? -19.753 19.709 12.149 1.00 80.75 117 ASN A O 1
ATOM 984 N N . LEU A 1 118 ? -19.331 18.411 13.922 1.00 78.31 118 LEU A N 1
ATOM 985 C CA . LEU A 1 118 ? -18.724 19.463 14.752 1.00 78.31 118 LEU A CA 1
ATOM 986 C C . LEU A 1 118 ? -17.244 19.701 14.415 1.00 78.31 118 LEU A C 1
ATOM 988 O O . LEU A 1 118 ? -16.661 20.695 14.841 1.00 78.31 118 LEU A O 1
ATOM 992 N N . ILE A 1 119 ? -16.631 18.778 13.671 1.00 75.81 119 ILE A N 1
ATOM 993 C CA . ILE A 1 119 ? -15.280 18.909 13.121 1.00 75.81 119 ILE A CA 1
ATOM 994 C C . ILE A 1 119 ? -15.310 18.599 11.630 1.00 75.81 119 ILE A C 1
ATOM 996 O O . ILE A 1 119 ? -16.029 17.691 11.201 1.00 75.81 119 ILE A O 1
ATOM 1000 N N . SER A 1 120 ? -14.538 19.353 10.849 1.00 56.47 120 SER A N 1
ATOM 1001 C CA . SER A 1 120 ? -14.585 19.285 9.390 1.00 56.47 120 SER A CA 1
ATOM 1002 C C . SER A 1 120 ? -14.251 17.883 8.885 1.00 56.47 120 SER A C 1
ATOM 1004 O O . SER A 1 120 ? -13.224 17.292 9.236 1.00 56.47 120 SER A O 1
ATOM 1006 N N . GLN A 1 121 ? -15.115 17.354 8.019 1.00 48.56 121 GLN A N 1
ATOM 1007 C CA . GLN A 1 121 ? -14.703 16.307 7.092 1.00 48.56 121 GLN A CA 1
ATOM 1008 C C . GLN A 1 121 ? -13.755 16.930 6.058 1.00 48.56 121 GLN A C 1
ATOM 1010 O O . GLN A 1 121 ? -13.902 18.116 5.758 1.00 48.56 121 GLN A O 1
ATOM 1015 N N . PRO A 1 122 ? -12.777 16.187 5.513 1.00 40.84 122 PRO A N 1
ATOM 1016 C CA . PRO A 1 122 ? -11.983 16.702 4.412 1.00 40.84 122 PRO A CA 1
ATOM 1017 C C . PRO A 1 122 ? -12.912 16.911 3.211 1.00 40.84 122 PRO A C 1
ATOM 1019 O O . PRO A 1 122 ? -13.272 15.962 2.519 1.00 40.84 122 PRO A O 1
ATOM 1022 N N . SER A 1 123 ? -13.340 18.153 3.001 1.00 35.88 123 SER A N 1
ATOM 1023 C CA . SER A 1 123 ? -14.036 18.589 1.801 1.00 35.88 123 SER A CA 1
ATOM 1024 C C . SER A 1 123 ? -13.046 18.585 0.644 1.00 35.88 123 SER A C 1
ATOM 1026 O O . SER A 1 123 ? -12.012 19.254 0.696 1.00 35.88 123 SER A O 1
ATOM 1028 N N . THR A 1 124 ? -13.364 17.823 -0.398 1.00 32.41 124 THR A N 1
ATOM 1029 C CA . THR A 1 124 ? -12.693 17.844 -1.699 1.00 32.41 124 THR A CA 1
ATOM 1030 C C . THR A 1 124 ? -12.983 19.180 -2.387 1.00 32.41 124 THR A C 1
ATOM 1032 O O . THR A 1 124 ? -13.813 19.250 -3.283 1.00 32.41 124 THR A O 1
ATOM 1035 N N . SER A 1 125 ? -12.339 20.256 -1.940 1.00 31.30 125 SER A N 1
ATOM 1036 C CA . SER A 1 125 ? -12.461 21.571 -2.567 1.00 31.30 125 SER A CA 1
ATOM 1037 C C . SER A 1 125 ? -11.107 22.260 -2.572 1.00 31.30 125 SER A C 1
ATOM 1039 O O . SER A 1 125 ? -10.537 22.596 -1.537 1.00 31.30 125 SER A O 1
ATOM 1041 N N . THR A 1 126 ? -10.591 22.424 -3.780 1.00 41.00 126 THR A N 1
ATOM 1042 C CA . THR A 1 126 ? -9.352 23.098 -4.140 1.00 41.00 126 THR A CA 1
ATOM 1043 C C . THR A 1 126 ? -9.393 24.562 -3.698 1.00 41.00 126 THR A C 1
ATOM 1045 O O . THR A 1 126 ? -10.070 25.378 -4.313 1.00 41.00 126 THR A O 1
ATOM 1048 N N . SER A 1 127 ? -8.629 24.930 -2.674 1.00 33.47 127 SER A N 1
ATOM 1049 C CA . SER A 1 127 ? -8.250 26.328 -2.451 1.00 33.47 127 SER A CA 1
ATOM 1050 C C . SER A 1 127 ? -6.864 26.392 -1.820 1.00 33.47 127 SER A C 1
ATOM 1052 O O . SER A 1 127 ? -6.668 25.993 -0.674 1.00 33.47 127 SER A O 1
ATOM 1054 N N . LYS A 1 128 ? -5.901 26.883 -2.610 1.00 57.19 128 LYS A N 1
ATOM 1055 C CA . LYS A 1 128 ? -4.577 27.332 -2.162 1.00 57.19 128 LYS A CA 1
ATOM 1056 C C . LYS A 1 128 ? -4.744 28.281 -0.974 1.00 57.19 128 LYS A C 1
ATOM 1058 O O . LYS A 1 128 ? -5.491 29.237 -1.135 1.00 57.19 128 LYS A O 1
ATOM 1063 N N . LEU A 1 129 ? -4.027 28.067 0.134 1.00 34.88 129 LEU A N 1
ATOM 1064 C CA . LEU A 1 129 ? -3.605 29.120 1.073 1.00 34.88 129 LEU A CA 1
ATOM 1065 C C . LEU A 1 129 ? -2.615 28.573 2.121 1.00 34.88 129 LEU A C 1
ATOM 1067 O O . LEU A 1 129 ? -2.906 27.606 2.813 1.00 34.88 129 LEU A O 1
ATOM 1071 N N . ASN A 1 130 ? -1.456 29.239 2.173 1.00 36.31 130 ASN A N 1
ATOM 1072 C CA . ASN A 1 130 ? -0.478 29.397 3.257 1.00 36.31 130 ASN A CA 1
ATOM 1073 C C . ASN A 1 130 ? -0.174 28.193 4.162 1.00 36.31 130 ASN A C 1
ATOM 1075 O O . ASN A 1 130 ? -0.883 27.902 5.121 1.00 36.31 130 ASN A O 1
ATOM 1079 N N . THR A 1 131 ? 0.971 27.563 3.902 1.00 39.19 131 THR A N 1
ATOM 1080 C CA . THR A 1 131 ? 1.508 26.455 4.695 1.00 39.19 131 THR A CA 1
ATOM 1081 C C . THR A 1 131 ? 2.382 26.985 5.835 1.00 39.19 131 THR A C 1
ATOM 1083 O O . THR A 1 131 ? 3.600 27.077 5.701 1.00 39.19 131 THR A O 1
ATOM 1086 N N . GLU A 1 132 ? 1.782 27.299 6.981 1.00 38.97 132 GLU A N 1
ATOM 1087 C CA . GLU A 1 132 ? 2.486 27.038 8.239 1.00 38.97 132 GLU A CA 1
ATOM 1088 C C . GLU A 1 132 ? 2.512 25.515 8.409 1.00 38.97 132 GLU A C 1
ATOM 1090 O O . GLU A 1 132 ? 1.476 24.848 8.397 1.00 38.97 132 GLU A O 1
ATOM 1095 N N . VAL A 1 133 ? 3.710 24.935 8.427 1.00 43.03 133 VAL A N 1
ATOM 1096 C CA . VAL A 1 133 ? 3.886 23.482 8.472 1.00 43.03 133 VAL A CA 1
ATOM 1097 C C . VAL A 1 133 ? 3.520 22.994 9.874 1.00 43.03 133 VAL A C 1
ATOM 1099 O O . VAL A 1 133 ? 4.265 23.232 10.819 1.00 43.03 133 VAL A O 1
ATOM 1102 N N . GLU A 1 134 ? 2.376 22.315 10.020 1.00 50.47 134 GLU A N 1
ATOM 1103 C CA . GLU A 1 134 ? 2.049 21.583 11.252 1.00 50.47 134 GLU A CA 1
ATOM 1104 C C . GLU A 1 134 ? 3.187 20.586 11.561 1.00 50.47 134 GLU A C 1
ATOM 1106 O O . GLU A 1 134 ? 3.527 19.752 10.721 1.00 50.47 134 GLU A O 1
ATOM 1111 N N . GLU A 1 135 ? 3.759 20.653 12.766 1.00 43.09 135 GLU A N 1
ATOM 1112 C CA . GLU A 1 135 ? 4.936 19.881 13.220 1.00 43.09 135 GLU A CA 1
ATOM 1113 C C . GLU A 1 135 ? 4.773 18.347 13.043 1.00 43.09 135 GLU A C 1
ATOM 1115 O O . GLU A 1 135 ? 5.717 17.639 12.696 1.00 43.09 135 GLU A O 1
ATOM 1120 N N . ASP A 1 136 ? 3.535 17.845 13.154 1.00 53.50 136 ASP A N 1
ATOM 1121 C CA . ASP A 1 136 ? 3.127 16.442 12.923 1.00 53.50 136 ASP A CA 1
ATOM 1122 C C . ASP A 1 136 ? 3.217 16.021 11.436 1.00 53.50 136 ASP A C 1
ATOM 1124 O O . ASP A 1 136 ? 3.446 14.857 11.097 1.00 53.50 136 ASP A O 1
ATOM 1128 N N . CYS A 1 137 ? 3.063 16.974 10.511 1.00 63.06 137 CYS A N 1
ATOM 1129 C CA . CYS A 1 137 ? 3.140 16.720 9.074 1.00 63.06 137 CYS A CA 1
ATOM 1130 C C . CYS A 1 137 ? 4.590 16.481 8.626 1.00 63.06 137 CYS A C 1
ATOM 1132 O O . CYS A 1 137 ? 4.840 15.557 7.848 1.00 63.06 137 CYS A O 1
ATOM 1134 N N . GLU A 1 138 ? 5.551 17.241 9.162 1.00 68.62 138 GLU A N 1
ATOM 1135 C CA . GLU A 1 138 ? 6.978 17.058 8.858 1.00 68.62 138 GLU A CA 1
ATOM 1136 C C . GLU A 1 138 ? 7.484 15.700 9.370 1.00 68.62 138 GLU A C 1
ATOM 1138 O O . GLU A 1 138 ? 8.149 14.970 8.631 1.00 68.62 138 GLU A O 1
ATOM 1143 N N . GLU A 1 139 ? 7.089 15.285 10.581 1.00 72.25 139 GLU A N 1
ATOM 1144 C CA . GLU A 1 139 ? 7.455 13.967 11.119 1.00 72.25 139 GLU A CA 1
ATOM 1145 C C . GLU A 1 139 ? 6.892 12.826 10.251 1.00 72.25 139 GLU A C 1
ATOM 1147 O O . GLU A 1 139 ? 7.586 11.854 9.930 1.00 72.25 139 GLU A O 1
ATOM 1152 N N . HIS A 1 140 ? 5.640 12.947 9.801 1.00 81.69 140 HIS A N 1
ATOM 1153 C CA . HIS A 1 140 ? 5.027 11.982 8.890 1.00 81.69 140 HIS A CA 1
ATOM 1154 C C . HIS A 1 140 ? 5.713 11.927 7.526 1.00 81.69 140 HIS A C 1
ATOM 1156 O O . HIS A 1 140 ? 5.917 10.833 6.990 1.00 81.69 140 HIS A O 1
ATOM 1162 N N . ILE A 1 141 ? 6.114 13.073 6.981 1.00 82.19 141 ILE A N 1
ATOM 1163 C CA . ILE A 1 141 ? 6.842 13.152 5.713 1.00 82.19 141 ILE A CA 1
ATOM 1164 C C . ILE A 1 141 ? 8.221 12.523 5.842 1.00 82.19 141 ILE A C 1
ATOM 1166 O O . ILE A 1 141 ? 8.584 11.690 5.008 1.00 82.19 141 ILE A O 1
ATOM 1170 N N . GLN A 1 142 ? 8.967 12.847 6.897 1.00 79.75 142 GLN A N 1
ATOM 1171 C CA . GLN A 1 142 ? 10.275 12.243 7.138 1.00 79.75 142 GLN A CA 1
ATOM 1172 C C . GLN A 1 142 ? 10.182 10.740 7.370 1.00 79.75 142 GLN A C 1
ATOM 1174 O O . GLN A 1 142 ? 11.031 9.976 6.901 1.00 79.75 142 GLN A O 1
ATOM 1179 N N . TRP A 1 143 ? 9.119 10.275 8.022 1.00 85.81 143 TRP A N 1
ATOM 1180 C CA . TRP A 1 143 ? 8.885 8.847 8.163 1.00 85.81 143 TRP A CA 1
ATOM 1181 C C . TRP A 1 143 ? 8.675 8.175 6.798 1.00 85.81 143 TRP A C 1
ATOM 1183 O O . TRP A 1 143 ? 9.317 7.161 6.523 1.00 85.81 143 TRP A O 1
ATOM 1193 N N . LEU A 1 144 ? 7.837 8.746 5.925 1.00 84.06 144 LEU A N 1
ATOM 1194 C CA . LEU A 1 144 ? 7.541 8.209 4.587 1.00 84.06 144 LEU A CA 1
ATOM 1195 C C . LEU A 1 144 ? 8.746 8.234 3.636 1.00 84.06 144 LEU A C 1
ATOM 1197 O O . LEU A 1 144 ? 8.877 7.351 2.784 1.00 84.06 144 LEU A O 1
ATOM 1201 N N . LYS A 1 145 ? 9.641 9.217 3.785 1.00 84.62 145 LYS A N 1
ATOM 1202 C CA . LYS A 1 145 ? 10.923 9.262 3.063 1.00 84.62 145 LYS A CA 1
ATOM 1203 C C . LYS A 1 145 ? 11.821 8.082 3.437 1.00 84.62 145 LYS A C 1
ATOM 1205 O O . LYS A 1 145 ? 12.514 7.532 2.587 1.00 84.62 145 LYS A O 1
ATOM 1210 N N . ASN A 1 146 ? 11.764 7.641 4.693 1.00 79.75 146 ASN A N 1
ATOM 1211 C CA . ASN A 1 146 ? 12.720 6.686 5.251 1.00 79.75 146 ASN A CA 1
ATOM 1212 C C . ASN A 1 146 ? 12.189 5.256 5.434 1.00 79.75 146 ASN A C 1
ATOM 1214 O O . ASN A 1 146 ? 13.000 4.343 5.625 1.00 79.75 146 ASN A O 1
ATOM 1218 N N . ASN A 1 147 ? 10.873 5.032 5.341 1.00 69.00 147 ASN A N 1
ATOM 1219 C CA . ASN A 1 147 ? 10.227 3.750 5.637 1.00 69.00 147 ASN A CA 1
ATOM 1220 C C . ASN A 1 147 ? 9.196 3.376 4.554 1.00 69.00 147 ASN A C 1
ATOM 1222 O O . ASN A 1 147 ? 8.403 4.207 4.118 1.00 69.00 147 ASN A O 1
ATOM 1226 N N . SER A 1 148 ? 9.174 2.101 4.156 1.00 72.94 148 SER A N 1
ATOM 1227 C CA . SER A 1 148 ? 8.194 1.528 3.215 1.00 72.94 148 SER A CA 1
ATOM 1228 C C . SER A 1 148 ? 7.209 0.557 3.874 1.00 72.94 148 SER A C 1
ATOM 1230 O O . SER A 1 148 ? 6.236 0.146 3.248 1.00 72.94 148 SER A O 1
ATOM 1232 N N . LEU A 1 149 ? 7.442 0.185 5.136 1.00 58.34 149 LEU A N 1
ATOM 1233 C CA . LEU A 1 149 ? 6.646 -0.775 5.896 1.00 58.34 149 LEU A CA 1
ATOM 1234 C C . LEU A 1 149 ? 6.638 -0.408 7.388 1.00 58.34 149 LEU A C 1
ATOM 1236 O O . LEU A 1 149 ? 7.567 0.256 7.854 1.00 58.34 149 LEU A O 1
ATOM 1240 N N . PRO A 1 150 ? 5.628 -0.859 8.160 1.00 56.25 150 PRO A N 1
ATOM 1241 C CA . PRO A 1 150 ? 4.452 -1.647 7.756 1.00 56.25 150 PRO A CA 1
ATOM 1242 C C . PRO A 1 150 ? 3.440 -0.860 6.903 1.00 56.25 150 PRO A C 1
ATOM 1244 O O . PRO A 1 150 ? 3.165 0.305 7.184 1.00 56.25 150 PRO A O 1
ATOM 1247 N N . PHE A 1 151 ? 2.832 -1.506 5.901 1.00 55.84 151 PHE A N 1
ATOM 1248 C CA . PHE A 1 151 ? 1.943 -0.845 4.931 1.00 55.84 151 PHE A CA 1
ATOM 1249 C C . PHE A 1 151 ? 0.711 -0.134 5.537 1.00 55.84 151 PHE A C 1
ATOM 1251 O O . PHE A 1 151 ? 0.374 0.952 5.071 1.00 55.84 151 PHE A O 1
ATOM 1258 N N . PRO A 1 152 ? 0.070 -0.632 6.616 1.00 56.09 152 PRO A N 1
ATOM 1259 C CA . PRO A 1 152 ? -1.010 0.112 7.270 1.00 56.09 152 PRO A CA 1
ATOM 1260 C C . PRO A 1 152 ? -0.579 1.496 7.786 1.00 56.09 152 PRO A C 1
ATOM 1262 O O . PRO A 1 152 ? -1.332 2.459 7.657 1.00 56.09 152 PRO A O 1
ATOM 1265 N N . ILE A 1 153 ? 0.654 1.610 8.298 1.00 54.56 153 ILE A N 1
ATOM 1266 C CA . ILE A 1 153 ? 1.231 2.874 8.786 1.00 54.56 153 ILE A CA 1
ATOM 1267 C C . ILE A 1 153 ? 1.595 3.783 7.610 1.00 54.56 153 ILE A C 1
ATOM 1269 O O . ILE A 1 153 ? 1.389 4.994 7.684 1.00 54.56 153 ILE A O 1
ATOM 1273 N N . VAL A 1 154 ? 2.086 3.200 6.508 1.00 67.31 154 VAL A N 1
ATOM 1274 C CA . VAL A 1 154 ? 2.295 3.936 5.255 1.00 67.31 154 VAL A CA 1
ATOM 1275 C C . VAL A 1 154 ? 0.989 4.591 4.830 1.00 67.31 154 VAL A C 1
ATOM 1277 O O . VAL A 1 154 ? 0.975 5.801 4.675 1.00 67.31 154 VAL A O 1
ATOM 1280 N N . ILE A 1 155 ? -0.115 3.844 4.715 1.00 61.09 155 ILE A N 1
ATOM 1281 C CA . ILE A 1 155 ? -1.414 4.397 4.297 1.00 61.09 155 ILE A CA 1
ATOM 1282 C C . ILE A 1 155 ? -1.876 5.517 5.235 1.00 61.09 155 ILE A C 1
ATOM 1284 O O . ILE A 1 155 ? -2.332 6.559 4.761 1.00 61.09 155 ILE A O 1
ATOM 1288 N N . GLU A 1 156 ? -1.773 5.312 6.549 1.00 75.94 156 GLU A N 1
ATOM 1289 C CA . GLU A 1 156 ? -2.160 6.306 7.554 1.00 75.94 156 GLU A CA 1
ATOM 1290 C C . GLU A 1 156 ? -1.402 7.627 7.355 1.00 75.94 156 GLU A C 1
ATOM 1292 O O . GLU A 1 156 ? -2.019 8.678 7.159 1.00 75.94 156 GLU A O 1
ATOM 1297 N N . LYS A 1 157 ? -0.066 7.566 7.320 1.00 79.56 157 LYS A N 1
ATOM 1298 C CA . LYS A 1 157 ? 0.796 8.745 7.164 1.00 79.56 157 LYS A CA 1
ATOM 1299 C C . LYS A 1 157 ? 0.706 9.343 5.759 1.00 79.56 157 LYS A C 1
ATOM 1301 O O . LYS A 1 157 ? 0.770 10.561 5.601 1.00 79.56 157 LYS A O 1
ATOM 1306 N N . TRP A 1 158 ? 0.499 8.518 4.730 1.00 85.75 158 TRP A N 1
ATOM 1307 C CA . TRP A 1 158 ? 0.313 8.961 3.345 1.00 85.75 158 TRP A CA 1
ATOM 1308 C C . TRP A 1 158 ? -0.933 9.825 3.220 1.00 85.75 158 TRP A C 1
ATOM 1310 O O . TRP A 1 158 ? -0.865 10.909 2.643 1.00 85.75 158 TRP A O 1
ATOM 1320 N N . LYS A 1 159 ? -2.044 9.382 3.824 1.00 79.44 159 LYS A N 1
ATOM 1321 C CA . LYS A 1 159 ? -3.296 10.143 3.878 1.00 79.44 159 LYS A CA 1
ATOM 1322 C C . LYS A 1 159 ? -3.116 11.442 4.654 1.00 79.44 159 LYS A C 1
ATOM 1324 O O . LYS A 1 159 ? -3.495 12.492 4.141 1.00 79.44 159 LYS A O 1
ATOM 1329 N N . ALA A 1 160 ? -2.489 11.376 5.830 1.00 79.38 160 ALA A N 1
ATOM 1330 C CA . ALA A 1 160 ? -2.262 12.538 6.689 1.00 79.38 160 ALA A CA 1
ATOM 1331 C C . ALA A 1 160 ? -1.427 13.645 6.017 1.00 79.38 160 ALA A C 1
ATOM 1333 O O . ALA A 1 160 ? -1.625 14.816 6.310 1.00 79.38 160 ALA A O 1
ATOM 1334 N N . THR A 1 161 ? -0.534 13.286 5.090 1.00 86.50 161 THR A N 1
ATOM 1335 C CA . THR A 1 161 ? 0.400 14.223 4.437 1.00 86.50 161 THR A CA 1
ATOM 1336 C C . THR A 1 161 ? -0.023 14.643 3.026 1.00 86.50 161 THR A C 1
ATOM 1338 O O . THR A 1 161 ? 0.699 15.388 2.370 1.00 86.50 161 THR A O 1
ATOM 1341 N N . THR A 1 162 ? -1.180 14.184 2.531 1.00 77.94 162 THR A N 1
ATOM 1342 C CA . THR A 1 162 ? -1.607 14.345 1.124 1.00 77.94 162 THR A CA 1
ATOM 1343 C C . THR A 1 162 ? -1.540 15.794 0.641 1.00 77.94 162 THR A C 1
ATOM 1345 O O . THR A 1 162 ? -0.886 16.073 -0.360 1.00 77.94 162 THR A O 1
ATOM 1348 N N . ASN A 1 163 ? -2.151 16.726 1.376 1.00 77.69 163 ASN A N 1
ATOM 1349 C CA . ASN A 1 163 ? -2.220 18.130 0.963 1.00 77.69 163 ASN A CA 1
ATOM 1350 C C . ASN A 1 163 ? -0.831 18.775 0.895 1.00 77.69 163 ASN A C 1
ATOM 1352 O O . ASN A 1 163 ? -0.532 19.499 -0.051 1.00 77.69 163 ASN A O 1
ATOM 1356 N N . TYR A 1 164 ? 0.043 18.453 1.851 1.00 79.25 164 TYR A N 1
ATOM 1357 C CA . TYR A 1 164 ? 1.412 18.953 1.854 1.00 79.25 164 TYR A CA 1
ATOM 1358 C C . TYR A 1 164 ? 2.216 18.381 0.684 1.00 79.25 164 TYR A C 1
ATOM 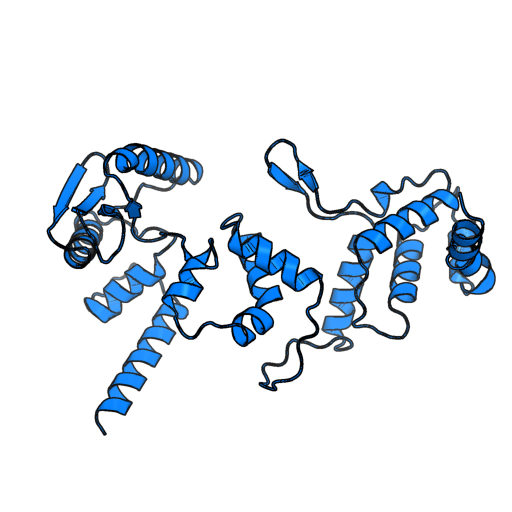1360 O O . TYR A 1 164 ? 2.873 19.122 -0.040 1.00 79.25 164 TYR A O 1
ATOM 1368 N N . ARG A 1 165 ? 2.147 17.063 0.457 1.00 87.00 165 ARG A N 1
ATOM 1369 C CA . ARG A 1 165 ? 2.909 16.414 -0.619 1.00 87.00 165 ARG A CA 1
ATOM 1370 C C . ARG A 1 165 ? 2.437 16.811 -2.020 1.00 87.00 165 ARG A C 1
ATOM 1372 O O . ARG A 1 165 ? 3.219 16.671 -2.952 1.00 87.00 165 ARG A O 1
ATOM 1379 N N . ILE A 1 166 ? 1.191 17.268 -2.175 1.00 77.94 166 ILE A N 1
ATOM 1380 C CA . ILE A 1 166 ? 0.680 17.862 -3.422 1.00 77.94 166 ILE A CA 1
ATOM 1381 C C . ILE A 1 166 ? 1.185 19.301 -3.575 1.00 77.94 166 ILE A C 1
ATOM 1383 O O . ILE A 1 166 ? 1.638 19.676 -4.649 1.00 77.94 166 ILE A O 1
ATOM 1387 N N . ALA A 1 167 ? 1.150 20.101 -2.505 1.00 78.00 167 ALA A N 1
ATOM 1388 C CA . ALA A 1 167 ? 1.648 21.477 -2.535 1.00 78.00 167 ALA A CA 1
ATOM 1389 C C . ALA A 1 167 ? 3.164 21.560 -2.800 1.00 78.00 167 ALA A C 1
ATOM 1391 O O . ALA A 1 167 ? 3.628 22.528 -3.390 1.00 78.00 167 ALA A O 1
ATOM 1392 N N . GLN A 1 168 ? 3.916 20.545 -2.368 1.00 72.88 168 GLN A N 1
ATOM 1393 C CA . GLN A 1 168 ? 5.362 20.400 -2.568 1.00 72.88 168 GLN A CA 1
ATOM 1394 C C . GLN A 1 168 ? 5.709 19.424 -3.704 1.00 72.88 168 GLN A C 1
ATOM 1396 O O . GLN A 1 168 ? 6.813 18.879 -3.732 1.00 72.88 168 GLN A O 1
ATOM 1401 N N . PHE A 1 169 ? 4.761 19.124 -4.598 1.00 73.75 169 PHE A N 1
ATOM 1402 C CA . PHE A 1 169 ? 5.020 18.210 -5.704 1.00 73.75 169 PHE A CA 1
ATOM 1403 C C . PHE A 1 169 ? 6.131 18.791 -6.603 1.00 73.75 169 PHE A C 1
ATOM 1405 O O . PHE A 1 169 ? 5.977 19.910 -7.096 1.00 73.75 169 PHE A O 1
ATOM 1412 N N . PRO A 1 170 ? 7.257 18.082 -6.801 1.00 68.19 170 PRO A N 1
ATOM 1413 C CA . PRO A 1 170 ? 8.331 18.531 -7.675 1.00 68.19 170 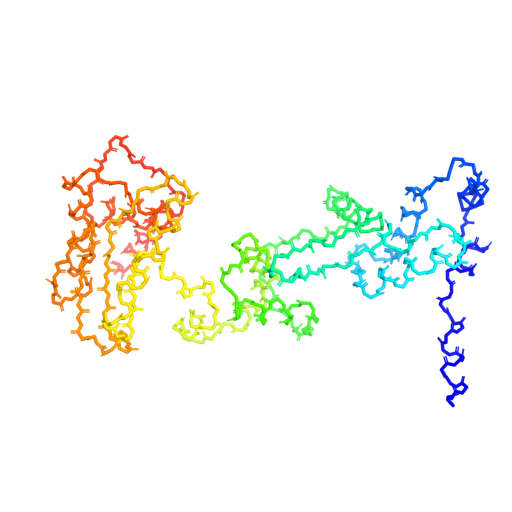PRO A CA 1
ATOM 1414 C C . PRO A 1 170 ? 7.864 18.466 -9.132 1.00 68.19 170 PRO A C 1
ATOM 1416 O O . PRO A 1 170 ? 7.040 17.628 -9.483 1.00 68.19 170 PRO A O 1
ATOM 1419 N N . GLU A 1 171 ? 8.437 19.286 -10.014 1.00 65.81 171 GLU A N 1
ATOM 1420 C CA . GLU A 1 171 ? 8.097 19.244 -11.448 1.00 65.81 171 GLU A CA 1
ATOM 1421 C C . GLU A 1 171 ? 8.392 17.872 -12.090 1.00 65.81 171 GLU A C 1
ATOM 1423 O O . GLU A 1 171 ? 7.772 17.499 -13.084 1.00 65.81 171 GLU A O 1
ATOM 1428 N N . SER A 1 172 ? 9.301 17.086 -11.495 1.00 75.56 172 SER A N 1
ATOM 1429 C CA . SER A 1 172 ? 9.662 15.742 -11.952 1.00 75.56 172 SER A CA 1
ATOM 1430 C C . SER A 1 172 ? 8.980 14.639 -11.140 1.00 75.56 172 SER A C 1
ATOM 1432 O O . SER A 1 172 ? 9.255 14.445 -9.951 1.00 75.56 172 SER A O 1
ATOM 1434 N N . ILE A 1 173 ? 8.164 13.837 -11.831 1.00 71.81 173 ILE A N 1
ATOM 1435 C CA . ILE A 1 173 ? 7.563 12.607 -11.295 1.00 71.81 173 ILE A CA 1
ATOM 1436 C C . ILE A 1 173 ? 8.651 11.648 -10.787 1.00 71.81 173 ILE A C 1
ATOM 1438 O O . ILE A 1 173 ? 8.485 11.056 -9.723 1.00 71.81 173 ILE A O 1
ATOM 1442 N N . ASP A 1 174 ? 9.777 11.533 -11.496 1.00 67.06 174 ASP A N 1
ATOM 1443 C CA . ASP A 1 174 ? 10.887 10.655 -11.107 1.00 67.06 174 ASP A CA 1
ATOM 1444 C C . ASP A 1 174 ? 11.474 11.051 -9.740 1.00 67.06 174 ASP A C 1
ATOM 1446 O O . ASP A 1 174 ? 11.606 10.219 -8.839 1.00 67.06 174 ASP A O 1
ATOM 1450 N N . HIS A 1 175 ? 11.705 12.350 -9.521 1.00 72.00 175 HIS A N 1
ATOM 1451 C CA . HIS A 1 175 ? 12.171 12.852 -8.228 1.00 72.00 175 HIS A CA 1
ATOM 1452 C C . HIS A 1 175 ? 11.166 12.548 -7.106 1.00 72.00 175 HIS A C 1
ATOM 1454 O O . HIS A 1 175 ? 11.549 12.157 -5.999 1.00 72.00 175 HIS A O 1
ATOM 1460 N N . TYR A 1 176 ? 9.867 12.670 -7.388 1.00 79.31 176 TYR A N 1
ATOM 1461 C CA . TYR A 1 176 ? 8.813 12.384 -6.416 1.00 79.31 176 TYR A CA 1
ATOM 1462 C C . TYR A 1 176 ? 8.739 10.901 -6.034 1.00 79.31 176 TYR A C 1
ATOM 1464 O O . TYR A 1 176 ? 8.640 10.569 -4.848 1.00 79.31 176 TYR A O 1
ATOM 1472 N N . LEU A 1 177 ? 8.831 10.005 -7.022 1.00 77.62 177 LEU A N 1
ATOM 1473 C CA . LEU A 1 177 ? 8.869 8.557 -6.805 1.00 77.62 177 LEU A CA 1
ATOM 1474 C C . LEU A 1 177 ? 10.095 8.157 -5.971 1.00 77.62 177 LEU A C 1
ATOM 1476 O O . LEU A 1 177 ? 9.973 7.364 -5.036 1.00 77.62 177 LEU A O 1
ATOM 1480 N N . ASN A 1 178 ? 11.252 8.770 -6.234 1.00 76.62 178 ASN A N 1
ATOM 1481 C CA . ASN A 1 178 ? 12.489 8.524 -5.492 1.00 76.62 178 ASN A CA 1
ATOM 1482 C C . ASN A 1 178 ? 12.475 9.108 -4.064 1.00 76.62 178 ASN A C 1
ATOM 1484 O O . ASN A 1 178 ? 13.076 8.533 -3.146 1.00 76.62 178 ASN A O 1
ATOM 1488 N N . THR A 1 179 ? 11.722 10.186 -3.828 1.00 81.31 179 THR A N 1
ATOM 1489 C CA . THR A 1 179 ? 11.623 10.848 -2.516 1.00 81.31 179 THR A CA 1
ATOM 1490 C C . THR A 1 179 ? 11.033 9.936 -1.434 1.00 81.31 179 THR A C 1
ATOM 1492 O O . THR A 1 179 ? 11.521 9.931 -0.304 1.00 81.31 179 THR A O 1
ATOM 1495 N N . TYR A 1 180 ? 10.023 9.119 -1.749 1.00 84.06 180 TYR A N 1
ATOM 1496 C CA . TYR A 1 180 ? 9.313 8.305 -0.753 1.00 84.06 180 TYR A CA 1
ATOM 1497 C C . TYR A 1 180 ? 9.582 6.807 -0.932 1.00 84.06 180 TYR A C 1
ATOM 1499 O O . TYR A 1 180 ? 9.166 6.204 -1.918 1.00 84.06 180 TYR A O 1
ATOM 1507 N N . LYS A 1 181 ? 10.219 6.158 0.056 1.00 76.25 181 LYS A N 1
ATOM 1508 C CA . LYS A 1 181 ? 10.595 4.728 -0.031 1.00 76.25 181 LYS A CA 1
ATOM 1509 C C . LYS A 1 181 ? 9.423 3.784 -0.293 1.00 76.25 181 LYS A C 1
ATOM 1511 O O . LYS A 1 181 ? 9.612 2.750 -0.922 1.00 76.25 181 LYS A O 1
ATOM 1516 N N . CYS A 1 182 ? 8.225 4.108 0.191 1.00 69.25 182 CYS A N 1
ATOM 1517 C CA . CYS A 1 182 ? 7.036 3.299 -0.081 1.00 69.25 182 CYS A CA 1
ATOM 1518 C C . CYS A 1 182 ? 6.639 3.277 -1.568 1.00 69.25 182 CYS A C 1
ATOM 1520 O O . CYS A 1 182 ? 6.069 2.285 -2.009 1.00 69.25 182 CYS A O 1
ATOM 1522 N N . LEU A 1 183 ? 6.980 4.316 -2.338 1.00 72.31 183 LEU A N 1
ATOM 1523 C CA . LEU A 1 183 ? 6.742 4.382 -3.783 1.00 72.31 183 LEU A CA 1
ATOM 1524 C C . LEU A 1 183 ? 7.842 3.700 -4.595 1.00 72.31 183 LEU A C 1
ATOM 1526 O O . LEU A 1 183 ? 7.588 3.235 -5.699 1.00 72.31 183 LEU A O 1
ATOM 1530 N N . ARG A 1 184 ? 9.042 3.570 -4.019 1.00 65.62 184 ARG A N 1
ATOM 1531 C CA . ARG A 1 184 ? 10.143 2.780 -4.587 1.00 65.62 184 ARG A CA 1
ATOM 1532 C C . ARG A 1 184 ? 9.937 1.275 -4.467 1.00 65.62 184 ARG A C 1
ATOM 1534 O O . ARG A 1 184 ? 10.800 0.514 -4.897 1.00 65.62 184 ARG A O 1
ATOM 1541 N N . SER A 1 185 ? 8.847 0.821 -3.841 1.00 59.47 185 SER A N 1
ATOM 1542 C CA . SER A 1 185 ? 8.615 -0.608 -3.687 1.00 59.47 185 SER A CA 1
ATOM 1543 C C . SER A 1 185 ? 8.382 -1.232 -5.061 1.00 59.47 185 SER A C 1
ATOM 1545 O O . SER A 1 185 ? 7.309 -1.134 -5.652 1.00 59.47 185 SER A O 1
ATOM 1547 N N . GLN A 1 186 ? 9.438 -1.888 -5.525 1.00 55.62 186 GLN A N 1
ATOM 1548 C CA . GLN A 1 186 ? 9.541 -2.808 -6.645 1.00 55.62 186 GLN A CA 1
ATOM 1549 C C . GLN A 1 186 ? 8.588 -3.999 -6.438 1.00 55.62 186 GLN A C 1
ATOM 1551 O O . GLN A 1 186 ? 8.957 -5.108 -6.059 1.00 55.62 186 GLN A O 1
ATOM 1556 N N . THR A 1 187 ? 7.292 -3.728 -6.556 1.00 60.00 187 THR A N 1
ATOM 1557 C CA . THR A 1 187 ? 6.228 -4.676 -6.198 1.00 60.00 187 THR A CA 1
ATOM 1558 C C . THR A 1 187 ? 5.894 -5.633 -7.340 1.00 60.00 187 THR A C 1
ATOM 1560 O O . THR A 1 187 ? 5.303 -6.681 -7.079 1.00 60.00 187 THR A O 1
ATOM 1563 N N . GLY A 1 188 ? 6.333 -5.331 -8.571 1.00 60.88 188 GLY A N 1
ATOM 1564 C CA . GLY A 1 188 ? 6.088 -6.157 -9.764 1.00 60.88 188 GLY A CA 1
ATOM 1565 C C . GLY A 1 188 ? 7.292 -6.469 -10.658 1.00 60.88 188 GLY A C 1
ATOM 1566 O O . GLY A 1 188 ? 7.155 -7.266 -11.577 1.00 60.88 188 GLY A O 1
ATOM 1567 N N . PHE A 1 189 ? 8.458 -5.891 -10.387 1.00 74.00 189 PHE A N 1
ATOM 1568 C CA . PHE A 1 189 ? 9.737 -6.217 -11.025 1.00 74.00 189 PHE A CA 1
ATOM 1569 C C . PHE A 1 189 ? 10.846 -5.960 -10.010 1.00 74.00 189 PHE A C 1
ATOM 1571 O O . PHE A 1 189 ? 10.621 -5.179 -9.091 1.00 74.00 189 PHE A O 1
ATOM 1578 N N . LEU A 1 190 ? 12.008 -6.583 -10.168 1.00 81.81 190 LEU A N 1
ATOM 1579 C CA . LEU A 1 190 ? 13.184 -6.335 -9.340 1.00 81.81 190 LEU A CA 1
ATOM 1580 C C . LEU A 1 190 ? 14.221 -5.550 -10.153 1.00 81.81 190 LEU A C 1
ATOM 1582 O O . LEU A 1 190 ? 14.509 -5.934 -11.276 1.00 81.81 190 LEU A O 1
ATOM 1586 N N . LEU A 1 191 ? 14.765 -4.466 -9.616 1.00 84.00 191 LEU A N 1
ATOM 1587 C CA . LEU A 1 191 ? 15.892 -3.714 -10.161 1.00 84.00 191 LEU A CA 1
ATOM 1588 C C . LEU A 1 191 ? 17.017 -3.752 -9.128 1.00 84.00 191 LEU A C 1
ATOM 1590 O O . LEU A 1 191 ? 16.854 -3.220 -8.027 1.00 84.00 191 LEU A O 1
ATOM 1594 N N . LEU A 1 192 ? 18.124 -4.388 -9.499 1.00 84.44 192 LEU A N 1
ATOM 1595 C CA . LEU A 1 192 ? 19.322 -4.528 -8.678 1.00 84.44 192 LEU A CA 1
ATOM 1596 C C . LEU A 1 192 ? 20.496 -3.855 -9.369 1.00 84.44 192 LEU A C 1
ATOM 1598 O O . LEU A 1 192 ? 20.655 -3.987 -10.579 1.00 84.44 192 LEU A O 1
ATOM 1602 N N . GLU A 1 193 ? 21.351 -3.206 -8.589 1.00 83.62 193 GLU A N 1
ATOM 1603 C CA . GLU A 1 193 ? 22.595 -2.636 -9.108 1.00 83.62 193 GLU A CA 1
ATOM 1604 C C . GLU A 1 193 ? 23.546 -3.748 -9.566 1.00 83.62 193 GLU A C 1
ATOM 1606 O O . GLU A 1 193 ? 24.165 -3.630 -10.618 1.00 83.62 193 GLU A O 1
ATOM 1611 N N . ASN A 1 194 ? 23.614 -4.859 -8.818 1.00 83.62 194 ASN A N 1
ATOM 1612 C CA . ASN A 1 194 ? 24.521 -5.964 -9.097 1.00 83.62 194 ASN A CA 1
ATOM 1613 C C . ASN A 1 194 ? 23.797 -7.318 -9.178 1.00 83.62 194 ASN A C 1
ATOM 1615 O O . ASN A 1 194 ? 22.913 -7.637 -8.383 1.00 83.62 194 ASN A O 1
ATOM 1619 N N . ILE A 1 195 ? 24.227 -8.172 -10.111 1.00 88.56 195 ILE A N 1
ATOM 1620 C CA . ILE A 1 195 ? 23.701 -9.537 -10.260 1.00 88.56 195 ILE A CA 1
ATOM 1621 C C . ILE A 1 195 ? 23.951 -10.425 -9.031 1.00 88.56 195 ILE A C 1
ATOM 1623 O O . ILE A 1 195 ? 23.204 -11.375 -8.805 1.00 88.56 195 ILE A O 1
ATOM 1627 N N . ASN A 1 196 ? 24.974 -10.123 -8.230 1.00 87.94 196 ASN A N 1
ATOM 1628 C CA . ASN A 1 196 ? 25.298 -10.860 -7.009 1.00 87.94 196 ASN A CA 1
ATOM 1629 C C . ASN A 1 196 ? 24.215 -10.710 -5.930 1.00 87.94 196 ASN A C 1
ATOM 1631 O O . ASN A 1 196 ? 24.054 -11.606 -5.102 1.00 87.94 196 ASN A O 1
ATOM 1635 N N . ASP A 1 197 ? 23.433 -9.630 -5.977 1.00 86.62 197 ASP A N 1
ATOM 1636 C CA . ASP A 1 197 ? 22.338 -9.383 -5.033 1.00 86.62 197 ASP A CA 1
ATOM 1637 C C . ASP A 1 197 ? 21.071 -10.178 -5.381 1.00 86.62 197 ASP A C 1
ATOM 1639 O O . ASP A 1 197 ? 20.123 -10.235 -4.595 1.00 86.62 197 ASP A O 1
ATOM 1643 N N . LEU A 1 198 ? 21.051 -10.841 -6.542 1.00 89.19 198 LEU A N 1
ATOM 1644 C CA . LEU A 1 198 ? 19.866 -11.516 -7.053 1.00 89.19 198 LEU A CA 1
ATOM 1645 C C . LEU A 1 198 ? 19.443 -12.717 -6.208 1.00 89.19 198 LEU A C 1
ATOM 1647 O O . LEU A 1 198 ? 18.288 -12.804 -5.800 1.00 89.19 198 LEU A O 1
ATOM 1651 N N . GLU A 1 199 ? 20.361 -13.639 -5.928 1.00 90.00 199 GLU A N 1
ATOM 1652 C CA . GLU A 1 199 ? 20.041 -14.838 -5.142 1.00 90.00 199 GLU A CA 1
ATOM 1653 C C . GLU A 1 199 ? 19.637 -14.519 -3.689 1.00 90.00 199 GLU A C 1
ATOM 1655 O O . GLU A 1 199 ? 18.632 -15.070 -3.217 1.00 90.00 199 GLU A O 1
ATOM 1660 N N . PRO A 1 200 ? 20.328 -13.601 -2.976 1.00 88.12 200 PRO A N 1
ATOM 1661 C CA . PRO A 1 200 ? 19.870 -13.122 -1.674 1.00 88.12 200 PRO A CA 1
ATOM 1662 C C . PRO A 1 200 ? 18.444 -12.559 -1.704 1.00 88.12 200 PRO A C 1
ATOM 1664 O O . PRO A 1 200 ? 17.627 -12.900 -0.843 1.00 88.12 200 PRO A O 1
ATOM 1667 N N . GLU A 1 201 ? 18.117 -11.738 -2.703 1.00 86.56 201 GLU A N 1
ATOM 1668 C CA . GLU A 1 201 ? 16.813 -11.080 -2.792 1.00 86.56 201 GLU A CA 1
ATOM 1669 C C . GLU A 1 201 ? 15.690 -12.063 -3.162 1.00 86.56 201 GLU A C 1
ATOM 1671 O O . GLU A 1 201 ? 14.615 -12.039 -2.554 1.00 86.56 201 GLU A O 1
ATOM 1676 N N . LEU A 1 202 ? 15.941 -12.998 -4.087 1.00 87.00 202 LEU A N 1
ATOM 1677 C CA . LEU A 1 202 ? 14.998 -14.078 -4.402 1.00 87.00 202 LEU A CA 1
ATOM 1678 C C . LEU A 1 202 ? 14.737 -14.967 -3.180 1.00 87.00 202 LEU A C 1
ATOM 1680 O O . LEU A 1 202 ? 13.582 -15.302 -2.903 1.00 87.00 202 LEU A O 1
ATOM 1684 N N . SER A 1 203 ? 15.775 -15.283 -2.401 1.00 86.44 203 SER A N 1
ATOM 1685 C CA . SER A 1 203 ? 15.660 -16.079 -1.170 1.00 86.44 203 SER A CA 1
ATOM 1686 C C . SER A 1 203 ? 14.847 -15.365 -0.086 1.00 86.44 203 SER A C 1
ATOM 1688 O O . SER A 1 203 ? 13.989 -15.969 0.574 1.00 86.44 203 SER A O 1
ATOM 1690 N N . LEU A 1 204 ? 15.068 -14.058 0.083 1.00 84.62 204 LEU A N 1
ATOM 1691 C CA . LEU A 1 204 ? 14.299 -13.223 1.004 1.00 84.62 204 LEU A CA 1
ATOM 1692 C C . LEU A 1 204 ? 12.826 -13.161 0.588 1.00 84.62 204 LEU A C 1
ATOM 1694 O O . LEU A 1 204 ? 11.926 -13.318 1.424 1.00 84.62 204 LEU A O 1
ATOM 1698 N N . ARG A 1 205 ? 12.572 -12.981 -0.712 1.00 82.94 205 ARG A N 1
ATOM 1699 C CA . ARG A 1 205 ? 11.224 -12.974 -1.274 1.00 82.94 205 ARG A CA 1
ATOM 1700 C C . ARG A 1 205 ? 10.539 -14.320 -1.051 1.00 82.94 205 ARG A C 1
ATOM 1702 O O . ARG A 1 205 ? 9.458 -14.339 -0.471 1.00 82.94 205 ARG A O 1
ATOM 1709 N N . ALA A 1 206 ? 11.172 -15.437 -1.399 1.00 83.12 206 ALA A N 1
ATOM 1710 C CA . ALA A 1 206 ? 10.620 -16.774 -1.181 1.00 83.12 206 ALA A CA 1
ATOM 1711 C C . ALA A 1 206 ? 10.261 -17.018 0.296 1.00 83.12 206 ALA A C 1
ATOM 1713 O O . ALA A 1 206 ? 9.151 -17.453 0.606 1.00 83.12 206 ALA A O 1
ATOM 1714 N N . SER A 1 207 ? 11.145 -16.628 1.222 1.00 81.94 207 SER A N 1
ATOM 1715 C CA . SER A 1 207 ? 10.901 -16.725 2.669 1.00 81.94 207 SER A CA 1
ATOM 1716 C C . SER A 1 207 ? 9.676 -15.913 3.107 1.00 81.94 207 SER A C 1
ATOM 1718 O O . SER A 1 207 ? 8.870 -16.360 3.927 1.00 81.94 207 SER A O 1
ATOM 1720 N N . LYS A 1 208 ? 9.490 -14.716 2.538 1.00 81.00 208 LYS A N 1
ATOM 1721 C CA . LYS A 1 208 ? 8.316 -13.875 2.794 1.00 81.00 208 LYS A CA 1
ATOM 1722 C C . LYS A 1 208 ? 7.033 -14.537 2.291 1.00 81.00 208 LYS A C 1
ATOM 1724 O O . LYS A 1 208 ? 6.070 -14.595 3.048 1.00 81.00 208 LYS A O 1
ATOM 1729 N N . TYR A 1 209 ? 7.010 -15.052 1.062 1.00 80.56 209 TYR A N 1
ATOM 1730 C CA . TYR A 1 209 ? 5.831 -15.726 0.501 1.00 80.56 209 TYR A CA 1
ATOM 1731 C C . TYR A 1 209 ? 5.482 -16.995 1.290 1.00 80.56 209 TYR A C 1
ATOM 1733 O O . TYR A 1 209 ? 4.316 -17.187 1.645 1.00 80.56 209 TYR A O 1
ATOM 1741 N N . ALA A 1 210 ? 6.486 -17.785 1.683 1.00 81.88 210 ALA A N 1
ATOM 1742 C CA . ALA A 1 210 ? 6.306 -18.966 2.525 1.00 81.88 210 ALA A CA 1
ATOM 1743 C C . ALA A 1 210 ? 5.647 -18.628 3.875 1.00 81.88 210 ALA A C 1
ATOM 1745 O O . ALA A 1 210 ? 4.703 -19.304 4.287 1.00 81.88 210 ALA A O 1
ATOM 1746 N N . ASN A 1 211 ? 6.055 -17.528 4.524 1.00 82.31 211 ASN A N 1
ATOM 1747 C CA . ASN A 1 211 ? 5.429 -17.053 5.768 1.00 82.31 211 ASN A CA 1
ATOM 1748 C C . ASN A 1 211 ? 3.934 -16.719 5.609 1.00 82.31 211 ASN A C 1
ATOM 1750 O O . ASN A 1 211 ? 3.173 -16.825 6.571 1.00 82.31 211 ASN A O 1
ATOM 1754 N N . TYR A 1 212 ? 3.503 -16.337 4.404 1.00 76.94 212 TYR A N 1
ATOM 1755 C CA . TYR A 1 212 ? 2.102 -16.064 4.072 1.00 76.94 212 TYR A CA 1
ATOM 1756 C C . TYR A 1 212 ? 1.380 -17.253 3.424 1.00 76.94 212 TYR A C 1
ATOM 1758 O O . TYR A 1 212 ? 0.225 -17.105 3.031 1.00 76.94 212 TYR A O 1
ATOM 1766 N N . LYS A 1 213 ? 2.021 -18.429 3.337 1.00 80.12 213 LYS A N 1
ATOM 1767 C CA . LYS A 1 213 ? 1.507 -19.617 2.629 1.00 80.12 213 LYS A CA 1
ATOM 1768 C C . LYS A 1 213 ? 1.163 -19.332 1.160 1.00 80.12 213 LYS A C 1
ATOM 1770 O O . LYS A 1 213 ? 0.180 -19.849 0.636 1.00 80.12 213 LYS A O 1
ATOM 1775 N N . LEU A 1 214 ? 1.960 -18.485 0.514 1.00 76.19 214 LEU A N 1
ATOM 1776 C CA . LEU A 1 214 ? 1.843 -18.147 -0.901 1.00 76.19 214 LEU A CA 1
ATOM 1777 C C . LEU A 1 214 ? 2.943 -18.840 -1.708 1.00 76.19 214 LEU A C 1
ATOM 1779 O O . LEU A 1 214 ? 4.022 -19.129 -1.190 1.00 76.19 214 LEU A O 1
ATOM 1783 N N . THR A 1 215 ? 2.673 -19.071 -2.988 1.00 79.19 215 THR A N 1
ATOM 1784 C CA . THR A 1 215 ? 3.648 -19.584 -3.954 1.00 79.19 215 THR A CA 1
ATOM 1785 C C . THR A 1 215 ? 4.497 -18.446 -4.517 1.00 79.19 215 THR A C 1
ATOM 1787 O O . THR A 1 215 ? 3.993 -17.348 -4.769 1.00 79.19 215 THR A O 1
ATOM 1790 N N . SER A 1 216 ? 5.794 -18.703 -4.705 1.00 81.25 216 SER A N 1
ATOM 1791 C CA . SER A 1 216 ? 6.701 -17.768 -5.373 1.00 81.25 216 SER A CA 1
ATOM 1792 C C . SER A 1 216 ? 6.290 -17.625 -6.830 1.00 81.25 216 SER A C 1
ATOM 1794 O O . SER A 1 216 ? 6.322 -18.591 -7.588 1.00 81.25 216 SER A O 1
ATOM 1796 N N . GLN A 1 217 ? 5.886 -16.419 -7.205 1.00 88.38 217 GLN A N 1
ATOM 1797 C CA . GLN A 1 217 ? 5.463 -16.127 -8.564 1.00 88.38 217 GLN A CA 1
ATOM 1798 C C . GLN A 1 217 ? 6.650 -15.736 -9.448 1.00 88.38 217 GLN A C 1
ATOM 1800 O O . GLN A 1 217 ? 7.623 -15.178 -8.926 1.00 88.38 217 GLN A O 1
ATOM 1805 N N . PRO A 1 218 ? 6.575 -16.002 -10.767 1.00 91.56 218 PRO A N 1
ATOM 1806 C CA . PRO A 1 218 ? 7.520 -15.467 -11.738 1.00 91.56 218 PRO A CA 1
ATOM 1807 C C . PRO A 1 218 ? 7.767 -13.968 -11.546 1.00 91.56 218 PRO A C 1
ATOM 1809 O O . PRO A 1 218 ? 6.853 -13.223 -11.198 1.00 91.56 218 PRO A O 1
ATOM 1812 N N . ILE A 1 219 ? 9.002 -13.514 -11.760 1.00 91.44 219 ILE A N 1
ATOM 1813 C CA . ILE A 1 219 ? 9.356 -12.103 -11.590 1.00 91.44 219 ILE A CA 1
ATOM 1814 C C . ILE A 1 219 ? 10.297 -11.613 -12.701 1.00 91.44 219 ILE A C 1
ATOM 1816 O O . ILE A 1 219 ? 11.314 -12.260 -12.973 1.00 91.44 219 ILE A O 1
ATOM 1820 N N . PRO A 1 220 ? 10.003 -10.457 -13.330 1.00 94.12 220 PRO A N 1
ATOM 1821 C CA . PRO A 1 220 ? 10.969 -9.745 -14.154 1.00 94.12 220 PRO A CA 1
ATOM 1822 C C . PRO A 1 220 ? 12.066 -9.144 -13.270 1.00 94.12 220 PRO A C 1
ATOM 1824 O O . PRO A 1 220 ? 11.773 -8.467 -12.285 1.00 94.12 220 PRO A O 1
ATOM 1827 N N . VAL A 1 221 ? 13.323 -9.352 -13.641 1.00 92.62 221 VAL A N 1
ATOM 1828 C CA . VAL A 1 221 ? 14.503 -8.835 -12.946 1.00 92.62 221 VAL A CA 1
ATOM 1829 C C . VAL A 1 221 ? 15.336 -8.016 -13.922 1.00 92.62 221 VAL A C 1
ATOM 1831 O O . VAL A 1 221 ? 15.617 -8.452 -15.033 1.00 92.62 221 VAL A O 1
ATOM 1834 N N . ILE A 1 222 ? 15.756 -6.837 -13.502 1.00 93.19 222 ILE A N 1
ATOM 1835 C CA . ILE A 1 222 ? 16.587 -5.899 -14.241 1.00 93.19 222 ILE A CA 1
ATOM 1836 C C . ILE A 1 222 ? 17.851 -5.706 -13.404 1.00 93.19 222 ILE A C 1
ATOM 1838 O O . ILE A 1 222 ? 17.772 -5.464 -12.203 1.00 93.19 222 ILE A O 1
ATOM 1842 N N . ILE A 1 223 ? 19.010 -5.856 -14.029 1.00 90.56 223 ILE A N 1
ATOM 1843 C CA . ILE A 1 223 ? 20.316 -5.623 -13.421 1.00 90.56 223 ILE A CA 1
ATOM 1844 C C . ILE A 1 223 ? 20.923 -4.394 -14.082 1.00 90.56 223 ILE A C 1
ATOM 1846 O O . ILE A 1 223 ? 20.964 -4.323 -15.313 1.00 90.56 223 ILE A O 1
ATOM 1850 N N . GLY A 1 224 ? 21.380 -3.448 -13.275 1.00 85.62 224 GLY A N 1
ATOM 1851 C CA . GLY A 1 224 ? 22.055 -2.235 -13.706 1.00 85.62 224 GLY A CA 1
ATOM 1852 C C . GLY A 1 224 ? 21.892 -1.106 -12.693 1.00 85.62 224 GLY A C 1
ATOM 1853 O O . GLY A 1 224 ? 20.910 -1.055 -11.951 1.00 85.62 224 GLY A O 1
ATOM 1854 N N . GLU A 1 225 ? 22.849 -0.182 -12.678 1.00 75.75 225 GLU A N 1
ATOM 1855 C CA . GLU A 1 225 ? 22.879 0.955 -11.746 1.00 75.75 225 GLU A CA 1
ATOM 1856 C C . GLU A 1 225 ? 21.643 1.864 -11.871 1.00 75.75 225 GLU A C 1
ATOM 1858 O O . GLU A 1 225 ? 21.241 2.527 -10.917 1.00 75.75 225 GLU A O 1
ATOM 1863 N N . SER A 1 226 ? 21.032 1.930 -13.059 1.00 74.88 226 SER A N 1
ATOM 1864 C CA . SER A 1 226 ? 19.828 2.729 -13.303 1.00 74.88 226 SER A CA 1
ATOM 1865 C C . SER A 1 226 ? 19.051 2.243 -14.527 1.00 74.88 226 SER A C 1
ATOM 1867 O O . SER A 1 226 ? 19.549 1.464 -15.334 1.00 74.88 226 SER A O 1
ATOM 1869 N N . LEU A 1 227 ? 17.840 2.771 -14.738 1.00 72.50 227 LEU A N 1
ATOM 1870 C CA . LEU A 1 227 ? 17.063 2.512 -15.961 1.00 72.50 227 LEU A CA 1
ATOM 1871 C C . LEU A 1 227 ? 17.748 3.032 -17.239 1.00 72.50 227 LEU A C 1
ATOM 1873 O O . LEU A 1 227 ? 17.415 2.579 -18.332 1.00 72.50 227 LEU A O 1
ATOM 1877 N N . SER A 1 228 ? 18.701 3.956 -17.101 1.00 77.44 228 SER A N 1
ATOM 1878 C CA . SER A 1 228 ? 19.525 4.466 -18.201 1.00 77.44 228 SER A CA 1
ATOM 1879 C C . SER A 1 228 ? 20.770 3.609 -18.459 1.00 77.44 228 SER A C 1
ATOM 1881 O O . SER A 1 228 ? 21.374 3.737 -19.520 1.00 77.44 228 SER A O 1
ATOM 1883 N N . ASN A 1 229 ? 21.157 2.752 -17.507 1.00 82.56 229 ASN A N 1
ATOM 1884 C CA . ASN A 1 229 ? 22.332 1.885 -17.581 1.00 82.56 229 ASN A CA 1
ATOM 1885 C C . ASN A 1 229 ? 21.958 0.454 -17.164 1.00 82.56 229 ASN A C 1
ATOM 1887 O O . ASN A 1 229 ? 22.129 0.067 -16.009 1.00 82.56 229 ASN A O 1
ATOM 1891 N N . ILE A 1 230 ? 21.397 -0.304 -18.108 1.00 90.00 230 ILE A N 1
ATOM 1892 C CA . ILE A 1 230 ? 20.938 -1.681 -17.896 1.00 90.00 230 ILE A CA 1
ATOM 1893 C C . ILE A 1 230 ? 22.008 -2.657 -18.393 1.00 90.00 230 ILE A C 1
ATOM 1895 O O . ILE A 1 230 ? 22.359 -2.660 -19.571 1.00 90.00 230 ILE A O 1
ATOM 1899 N N . GLU A 1 231 ? 22.462 -3.542 -17.511 1.00 90.81 231 GLU A N 1
ATOM 1900 C CA . GLU A 1 231 ? 23.460 -4.582 -17.789 1.00 90.81 231 GLU A CA 1
ATOM 1901 C C . GLU A 1 231 ? 22.819 -5.926 -18.177 1.00 90.81 231 GLU A C 1
ATOM 1903 O O . GLU A 1 231 ? 23.382 -6.730 -18.933 1.00 90.81 231 GLU A O 1
ATOM 1908 N N . GLY A 1 232 ? 21.612 -6.198 -17.677 1.00 92.75 232 GLY A N 1
ATOM 1909 C CA . GLY A 1 232 ? 20.895 -7.424 -18.005 1.00 92.75 232 GLY A CA 1
ATOM 1910 C C . GLY A 1 232 ? 19.432 -7.410 -17.597 1.00 92.75 232 GLY A C 1
ATOM 1911 O O . GLY A 1 232 ? 19.036 -6.745 -16.649 1.00 92.75 232 GLY A O 1
ATOM 1912 N N . CYS A 1 233 ? 18.615 -8.173 -18.315 1.00 95.69 233 CYS A N 1
ATOM 1913 C CA . CYS A 1 233 ? 17.218 -8.407 -17.977 1.00 95.69 233 CYS A CA 1
ATOM 1914 C C . CYS A 1 233 ? 16.964 -9.910 -17.912 1.00 95.69 233 CYS A C 1
ATOM 1916 O O . CYS A 1 233 ? 17.484 -10.672 -18.729 1.00 95.69 233 CYS A O 1
ATOM 1918 N N . TYR A 1 234 ? 16.167 -10.336 -16.940 1.00 94.81 234 TYR A N 1
ATOM 1919 C CA . TYR A 1 234 ? 15.886 -11.734 -16.670 1.00 94.81 234 TYR A CA 1
ATOM 1920 C C . TYR A 1 234 ? 14.422 -11.951 -16.294 1.00 94.81 234 TYR A C 1
ATOM 1922 O O . TYR A 1 234 ? 13.743 -11.043 -15.819 1.00 94.81 234 TYR A O 1
ATOM 1930 N N . VAL A 1 235 ? 13.949 -13.179 -16.467 1.00 95.38 235 VAL A N 1
ATOM 1931 C CA . VAL A 1 235 ? 12.733 -13.686 -15.832 1.00 95.38 235 VAL A CA 1
ATOM 1932 C C . VAL A 1 235 ? 13.137 -14.851 -14.947 1.00 95.38 235 VAL A C 1
ATOM 1934 O O . VAL A 1 235 ? 13.713 -15.828 -15.431 1.00 95.38 235 VAL A O 1
ATOM 1937 N N . CYS A 1 236 ? 12.860 -14.721 -13.654 1.00 91.88 236 CYS A N 1
ATOM 1938 C CA . CYS A 1 236 ? 13.170 -15.733 -12.653 1.00 91.88 236 CYS A CA 1
ATOM 1939 C C . CYS A 1 236 ? 11.875 -16.390 -12.177 1.00 91.88 236 CYS A C 1
ATOM 1941 O O . CYS A 1 236 ? 10.922 -15.696 -11.819 1.00 91.88 236 CYS A O 1
ATOM 1943 N N . PHE A 1 237 ? 11.842 -17.719 -12.159 1.00 87.31 237 PHE A N 1
ATOM 1944 C CA . PHE A 1 237 ? 10.776 -18.496 -11.531 1.00 87.31 237 PHE A CA 1
ATOM 1945 C C . PHE A 1 237 ? 11.326 -19.854 -11.096 1.00 87.31 237 PHE A C 1
ATOM 1947 O O . PHE A 1 237 ? 12.063 -20.499 -11.843 1.00 87.31 237 PHE A O 1
ATOM 1954 N N . ASN A 1 238 ? 10.960 -20.296 -9.890 1.00 81.00 238 ASN A N 1
ATOM 1955 C CA . ASN A 1 238 ? 11.597 -21.441 -9.229 1.00 81.00 238 ASN A CA 1
ATOM 1956 C C . ASN A 1 238 ? 13.132 -21.268 -9.222 1.00 81.00 238 ASN A C 1
ATOM 1958 O O . ASN A 1 238 ? 13.614 -20.176 -8.930 1.00 81.00 238 ASN A O 1
ATOM 1962 N N . ASP A 1 239 ? 13.873 -22.309 -9.602 1.00 82.25 239 ASP A N 1
ATOM 1963 C CA . ASP A 1 239 ? 15.337 -22.301 -9.713 1.00 82.25 239 ASP A CA 1
ATOM 1964 C C . ASP A 1 239 ? 15.821 -21.978 -11.142 1.00 82.25 239 ASP A C 1
ATOM 1966 O O . ASP A 1 239 ? 16.975 -22.224 -11.495 1.00 82.25 239 ASP A O 1
ATOM 1970 N N . ILE A 1 240 ? 14.931 -21.468 -12.006 1.00 87.69 240 ILE A N 1
ATOM 1971 C CA . ILE A 1 240 ? 15.218 -21.211 -13.419 1.00 87.69 240 ILE A CA 1
ATOM 1972 C C . ILE A 1 240 ? 15.286 -19.707 -13.681 1.00 87.69 240 ILE A C 1
ATOM 1974 O O . ILE A 1 240 ? 14.453 -18.919 -13.224 1.00 87.69 240 ILE A O 1
ATOM 1978 N N . ARG A 1 241 ? 16.279 -19.316 -14.484 1.00 91.94 241 ARG A N 1
ATOM 1979 C CA . ARG A 1 241 ? 16.518 -17.941 -14.913 1.00 91.94 241 ARG A CA 1
ATOM 1980 C C . ARG A 1 241 ? 16.658 -17.872 -16.430 1.00 91.94 241 ARG A C 1
ATOM 1982 O O . ARG A 1 241 ? 17.549 -18.497 -16.999 1.00 91.94 241 ARG A O 1
ATOM 1989 N N . TYR A 1 242 ? 15.837 -17.046 -17.070 1.00 94.25 242 TYR A N 1
ATOM 1990 C CA . TYR A 1 242 ? 15.931 -16.759 -18.504 1.00 94.25 242 TYR A CA 1
ATOM 1991 C C . TYR A 1 242 ? 16.415 -15.336 -18.728 1.00 94.25 242 TYR A C 1
ATOM 1993 O O . TYR A 1 242 ? 15.805 -14.411 -18.207 1.00 94.25 242 TYR A O 1
ATOM 2001 N N . ARG A 1 243 ? 17.485 -15.147 -19.508 1.00 95.81 243 ARG A N 1
ATOM 2002 C CA . ARG A 1 243 ? 17.966 -13.815 -19.905 1.00 95.81 243 ARG A CA 1
ATOM 2003 C C . ARG A 1 243 ? 17.215 -13.318 -21.140 1.00 95.81 243 ARG A C 1
ATOM 2005 O O . ARG A 1 243 ? 16.953 -14.093 -22.055 1.00 95.81 243 ARG A O 1
ATOM 2012 N N . VAL A 1 244 ? 16.922 -12.025 -21.173 1.00 95.38 244 VAL A N 1
ATOM 2013 C CA . VAL A 1 244 ? 16.320 -11.316 -22.306 1.00 95.38 244 VAL A CA 1
ATOM 2014 C C . VAL A 1 244 ? 17.009 -9.969 -22.522 1.00 95.38 244 VAL A C 1
ATOM 2016 O O . VAL A 1 244 ? 17.699 -9.463 -21.638 1.00 95.38 244 VAL A O 1
ATOM 2019 N N . ASP A 1 245 ? 16.813 -9.384 -23.703 1.00 92.06 245 ASP A N 1
ATOM 2020 C CA . ASP A 1 245 ? 17.573 -8.196 -24.118 1.00 92.06 245 ASP A CA 1
ATOM 2021 C C . ASP A 1 245 ? 17.058 -6.888 -23.511 1.00 92.06 245 ASP A C 1
ATOM 2023 O O . ASP A 1 245 ? 17.800 -5.914 -23.439 1.00 92.06 245 ASP A O 1
ATOM 2027 N N . THR A 1 246 ? 15.778 -6.825 -23.125 1.00 92.12 246 THR A N 1
ATOM 2028 C CA . THR A 1 246 ? 15.152 -5.577 -22.663 1.00 92.12 246 THR A CA 1
ATOM 2029 C C . THR A 1 246 ? 14.189 -5.806 -21.497 1.00 92.12 246 THR A C 1
ATOM 2031 O O . THR A 1 246 ? 13.599 -6.888 -21.393 1.00 92.12 246 THR A O 1
ATOM 2034 N N . PRO A 1 247 ? 13.939 -4.780 -20.658 1.00 91.19 247 PRO A N 1
ATOM 2035 C CA . PRO A 1 247 ? 12.942 -4.866 -19.591 1.00 91.19 247 PRO A CA 1
ATOM 2036 C C . PRO A 1 247 ? 11.549 -5.206 -20.118 1.00 91.19 247 PRO A C 1
ATOM 2038 O O . PRO A 1 247 ? 10.831 -6.005 -19.523 1.00 91.19 247 PRO A O 1
ATOM 2041 N N . LEU A 1 248 ? 11.181 -4.650 -21.277 1.00 92.12 248 LEU A N 1
ATOM 2042 C CA . LEU A 1 248 ? 9.888 -4.921 -21.897 1.00 92.12 248 LEU A CA 1
ATOM 2043 C C . LEU A 1 248 ? 9.758 -6.395 -22.306 1.00 92.12 248 LEU A C 1
ATOM 2045 O O . LEU A 1 248 ? 8.722 -7.002 -22.048 1.00 92.12 248 LEU A O 1
ATOM 2049 N N . LYS A 1 249 ? 10.820 -6.996 -22.866 1.00 94.50 249 LYS A N 1
ATOM 2050 C CA . LYS A 1 249 ? 10.856 -8.441 -23.143 1.00 94.50 249 LYS A CA 1
ATOM 2051 C C . LYS A 1 249 ? 10.771 -9.271 -21.859 1.00 94.50 249 LYS A C 1
ATOM 2053 O O . LYS A 1 249 ? 10.185 -10.347 -21.889 1.00 94.50 249 LYS A O 1
ATOM 2058 N N . ALA A 1 250 ? 11.318 -8.794 -20.738 1.00 95.19 250 ALA A N 1
ATOM 2059 C CA . ALA A 1 250 ? 11.212 -9.495 -19.456 1.00 95.19 250 ALA A CA 1
ATOM 2060 C C . ALA A 1 250 ? 9.770 -9.494 -18.939 1.00 95.19 250 ALA A C 1
ATOM 2062 O O . ALA A 1 250 ? 9.277 -10.526 -18.494 1.00 95.19 250 ALA A O 1
ATOM 2063 N N . VAL A 1 251 ? 9.069 -8.364 -19.056 1.00 94.25 251 VAL A N 1
ATOM 2064 C CA . VAL A 1 251 ? 7.645 -8.261 -18.706 1.00 94.25 251 VAL A CA 1
ATOM 2065 C C . VAL A 1 251 ? 6.785 -9.144 -19.618 1.00 94.25 251 VAL A C 1
ATOM 2067 O O . VAL A 1 251 ? 5.958 -9.897 -19.112 1.00 94.25 251 VAL A O 1
ATOM 2070 N N . ASP A 1 252 ? 7.006 -9.107 -20.936 1.00 94.81 252 ASP A N 1
ATOM 2071 C CA . ASP A 1 252 ? 6.305 -9.949 -21.922 1.00 94.81 252 ASP A CA 1
ATOM 2072 C C . ASP A 1 252 ? 6.530 -11.450 -21.675 1.00 94.81 252 ASP A C 1
ATOM 2074 O O . ASP A 1 252 ? 5.573 -12.221 -21.593 1.00 94.81 252 ASP A O 1
ATOM 2078 N N . LEU A 1 253 ? 7.782 -11.873 -21.481 1.00 95.12 253 LEU A N 1
ATOM 2079 C CA . LEU A 1 253 ? 8.091 -13.266 -21.171 1.00 95.12 253 LEU A CA 1
ATOM 2080 C C . LEU A 1 253 ? 7.480 -13.680 -19.829 1.00 95.12 253 LEU A C 1
ATOM 2082 O O . LEU A 1 253 ? 6.884 -14.748 -19.741 1.00 95.12 253 LEU A O 1
ATOM 2086 N N . CYS A 1 254 ? 7.568 -12.837 -18.799 1.00 95.69 254 CYS A N 1
ATOM 2087 C CA . CYS A 1 254 ? 6.956 -13.116 -17.503 1.00 95.69 254 CYS A CA 1
ATOM 2088 C C . CYS A 1 254 ? 5.432 -13.274 -17.618 1.00 95.69 254 CYS A C 1
ATOM 2090 O O . CYS A 1 254 ? 4.878 -14.209 -17.042 1.00 95.69 254 CYS A O 1
ATOM 2092 N N . PHE A 1 255 ? 4.767 -12.425 -18.413 1.00 95.06 255 PHE A N 1
ATOM 2093 C CA . PHE A 1 255 ? 3.342 -12.556 -18.722 1.00 95.06 255 PHE A CA 1
ATOM 2094 C C . PHE A 1 255 ? 3.015 -13.923 -19.332 1.00 95.06 255 PHE A C 1
ATOM 2096 O O . PHE A 1 255 ? 2.131 -14.637 -18.855 1.00 95.06 255 PHE A O 1
ATOM 2103 N N . LYS A 1 256 ? 3.785 -14.329 -20.346 1.00 93.56 256 LYS A N 1
ATOM 2104 C CA . LYS A 1 256 ? 3.635 -15.634 -21.003 1.00 93.56 256 LYS A CA 1
ATOM 2105 C C . LYS A 1 256 ? 3.877 -16.794 -20.042 1.00 93.56 256 LYS A C 1
ATOM 2107 O O . LYS A 1 256 ? 3.158 -17.787 -20.117 1.00 93.56 256 LYS A O 1
ATOM 2112 N N . VAL A 1 257 ? 4.842 -16.675 -19.128 1.00 93.25 257 VAL A N 1
ATOM 2113 C CA . VAL A 1 257 ? 5.102 -17.688 -18.095 1.00 93.25 257 VAL A CA 1
ATOM 2114 C C . VAL A 1 257 ? 3.889 -17.853 -17.176 1.00 93.25 257 VAL A C 1
ATOM 2116 O O . VAL A 1 257 ? 3.511 -18.995 -16.923 1.00 93.25 257 VAL A O 1
ATOM 2119 N N . TYR A 1 258 ? 3.222 -16.772 -16.744 1.00 92.81 258 TYR A N 1
ATOM 2120 C CA . TYR A 1 258 ? 2.001 -16.897 -15.932 1.00 92.81 258 TYR A CA 1
ATOM 2121 C C . TYR A 1 258 ? 0.923 -17.719 -16.638 1.00 92.81 258 TYR A C 1
ATOM 2123 O O . TYR A 1 258 ? 0.407 -18.675 -16.064 1.00 92.81 258 TYR A O 1
ATOM 2131 N N . HIS A 1 259 ? 0.622 -17.396 -17.898 1.00 91.19 259 HIS A N 1
ATOM 2132 C CA . HIS A 1 259 ? -0.407 -18.111 -18.655 1.00 91.19 259 HIS A CA 1
ATOM 2133 C C . HIS A 1 259 ? 0.003 -19.545 -19.007 1.00 91.19 259 HIS A C 1
ATOM 2135 O O . HIS A 1 259 ? -0.827 -20.448 -18.951 1.00 91.19 259 HIS A O 1
ATOM 2141 N N . THR A 1 260 ? 1.280 -19.777 -19.320 1.00 90.56 260 THR A N 1
ATOM 2142 C CA . THR A 1 260 ? 1.796 -21.116 -19.654 1.00 90.56 260 THR A CA 1
ATOM 2143 C C . THR A 1 260 ? 1.746 -22.050 -18.448 1.00 90.56 260 THR A C 1
ATOM 2145 O O . THR A 1 260 ? 1.398 -23.219 -18.585 1.00 90.56 260 THR A O 1
ATOM 2148 N N . LEU A 1 261 ? 2.090 -21.540 -17.263 1.00 88.50 261 LEU A N 1
ATOM 2149 C CA . LEU A 1 261 ? 2.124 -22.320 -16.025 1.00 88.50 261 LEU A CA 1
ATOM 2150 C C . LEU A 1 261 ? 0.797 -22.301 -15.257 1.00 88.50 261 LEU A C 1
ATOM 2152 O O . LEU A 1 261 ? 0.713 -22.914 -14.195 1.00 88.50 261 LEU A O 1
ATOM 2156 N N . ASN A 1 262 ? -0.218 -21.592 -15.762 1.00 88.12 262 ASN A N 1
ATOM 2157 C CA . ASN A 1 262 ? -1.450 -21.289 -15.033 1.00 88.12 262 ASN A CA 1
ATOM 2158 C C . ASN A 1 262 ? -1.168 -20.749 -13.611 1.00 88.12 262 ASN A C 1
ATOM 2160 O O . ASN A 1 262 ? -1.763 -21.179 -12.621 1.00 88.12 262 ASN A O 1
ATOM 2164 N N . ALA A 1 263 ? -0.183 -19.856 -13.509 1.00 88.06 263 ALA A N 1
ATOM 2165 C CA . ALA A 1 263 ? 0.282 -19.290 -12.252 1.00 88.06 263 ALA A CA 1
ATOM 2166 C C . ALA A 1 263 ? -0.502 -18.018 -11.896 1.00 88.06 263 ALA A C 1
ATOM 2168 O O . ALA A 1 263 ? -0.883 -17.239 -12.769 1.00 88.06 263 ALA A O 1
ATOM 2169 N N . GLU A 1 264 ? -0.730 -17.786 -10.600 1.00 88.69 264 GLU A N 1
ATOM 2170 C CA . GLU A 1 264 ? -1.363 -16.549 -10.139 1.00 88.69 264 GLU A CA 1
ATOM 2171 C C . GLU A 1 264 ? -0.428 -15.344 -10.309 1.00 88.69 264 GLU A C 1
ATOM 2173 O O . GLU A 1 264 ? 0.775 -15.435 -10.094 1.00 88.69 264 GLU A O 1
ATOM 2178 N N . TYR A 1 265 ? -0.973 -14.157 -10.567 1.00 91.19 265 TYR A N 1
ATOM 2179 C CA . TYR A 1 265 ? -0.156 -12.949 -10.495 1.00 91.19 265 TYR A CA 1
ATOM 2180 C C . TYR A 1 265 ? 0.300 -12.646 -9.052 1.00 91.19 265 TYR A C 1
ATOM 2182 O O . TYR A 1 265 ? -0.417 -12.956 -8.086 1.00 91.19 265 TYR A O 1
ATOM 2190 N N . PRO A 1 266 ? 1.471 -12.001 -8.870 1.00 88.19 266 PRO A N 1
ATOM 2191 C CA . PRO A 1 266 ? 1.940 -11.576 -7.560 1.00 88.19 266 PRO A CA 1
ATOM 2192 C C . PRO A 1 266 ? 0.917 -10.648 -6.903 1.00 88.19 266 PRO A C 1
ATOM 2194 O O . PRO A 1 266 ? 0.480 -9.663 -7.500 1.00 88.19 266 PRO A O 1
ATOM 2197 N N . LYS A 1 267 ? 0.545 -10.935 -5.651 1.00 83.56 267 LYS A N 1
ATOM 2198 C CA . LYS A 1 267 ? -0.520 -10.201 -4.943 1.00 83.56 267 LYS A CA 1
ATOM 2199 C C . LYS A 1 267 ? -0.234 -8.705 -4.828 1.00 83.56 267 LYS A C 1
ATOM 2201 O O . LYS A 1 267 ? -1.164 -7.907 -4.800 1.00 83.56 267 LYS A O 1
ATOM 2206 N N . GLU A 1 268 ? 1.037 -8.324 -4.766 1.00 81.25 268 GLU A N 1
ATOM 2207 C CA . GLU A 1 268 ? 1.468 -6.934 -4.646 1.00 81.25 268 GLU A CA 1
ATOM 2208 C C . GLU A 1 268 ? 1.193 -6.098 -5.904 1.00 81.25 268 GLU A C 1
ATOM 2210 O O . GLU A 1 268 ? 1.049 -4.883 -5.797 1.00 81.25 268 GLU A O 1
ATOM 2215 N N . CYS A 1 269 ? 1.102 -6.728 -7.079 1.00 85.31 269 CYS A N 1
ATOM 2216 C CA . CYS A 1 269 ? 0.898 -6.055 -8.365 1.00 85.31 269 CYS A CA 1
ATOM 2217 C C . CYS A 1 269 ? -0.183 -6.714 -9.241 1.00 85.31 269 CYS A C 1
ATOM 2219 O O . CYS A 1 269 ? -0.239 -6.454 -10.440 1.00 85.31 269 CYS A O 1
ATOM 2221 N N . ASP A 1 270 ? -1.080 -7.513 -8.656 1.00 88.25 270 ASP A N 1
ATOM 2222 C CA . ASP A 1 270 ? -2.119 -8.261 -9.383 1.00 88.25 270 ASP A CA 1
ATOM 2223 C C . ASP A 1 270 ? -2.962 -7.342 -10.287 1.00 88.25 270 ASP A C 1
ATOM 2225 O O . ASP A 1 270 ? -3.147 -7.613 -11.466 1.00 88.25 270 ASP A O 1
ATOM 2229 N N . SER A 1 271 ? -3.375 -6.171 -9.785 1.00 89.62 271 SER A N 1
ATOM 2230 C CA . SER A 1 271 ? -4.142 -5.195 -10.583 1.00 89.62 271 SER A CA 1
ATOM 2231 C C . SER A 1 271 ? -3.387 -4.619 -11.793 1.00 89.62 271 SER A C 1
ATOM 2233 O O . SER A 1 271 ? -4.018 -4.259 -12.788 1.00 89.62 271 SER A O 1
ATOM 2235 N N . VAL A 1 272 ? -2.050 -4.562 -11.733 1.00 91.12 272 VAL A N 1
ATOM 2236 C CA . VAL A 1 272 ? -1.193 -4.114 -12.844 1.00 91.12 272 VAL A CA 1
ATOM 2237 C C . VAL A 1 272 ? -1.115 -5.204 -13.906 1.00 91.12 272 VAL A C 1
ATOM 2239 O O . VAL A 1 272 ? -1.295 -4.922 -15.086 1.00 91.12 272 VAL A O 1
ATOM 2242 N N . TRP A 1 273 ? -0.920 -6.459 -13.497 1.00 93.44 273 TRP A N 1
ATOM 2243 C CA . TRP A 1 273 ? -0.956 -7.590 -14.424 1.00 93.44 273 TRP A CA 1
ATOM 2244 C C . TRP A 1 273 ? -2.341 -7.791 -15.035 1.00 93.44 273 TRP A C 1
ATOM 2246 O O . TRP A 1 273 ? -2.434 -8.048 -16.228 1.00 93.44 273 TRP A O 1
ATOM 2256 N N . MET A 1 274 ? -3.413 -7.558 -14.275 1.00 94.06 274 MET A N 1
ATOM 2257 C CA . MET A 1 274 ? -4.780 -7.568 -14.798 1.00 94.06 274 MET A CA 1
ATOM 2258 C C . MET A 1 274 ? -4.995 -6.485 -15.863 1.00 94.06 274 MET A C 1
ATOM 2260 O O . MET A 1 274 ? -5.650 -6.734 -16.874 1.00 94.06 274 MET A O 1
ATOM 2264 N N . PHE A 1 275 ? -4.419 -5.292 -15.675 1.00 92.69 275 PHE A N 1
ATOM 2265 C CA . PHE A 1 275 ? -4.418 -4.251 -16.704 1.00 92.69 275 PHE A CA 1
ATOM 2266 C C . PHE A 1 275 ? -3.658 -4.706 -17.957 1.00 92.69 275 PHE A C 1
ATOM 2268 O O . PHE A 1 275 ? -4.188 -4.607 -19.059 1.00 92.69 275 PHE A O 1
ATOM 2275 N N . ILE A 1 276 ? -2.453 -5.262 -17.798 1.00 93.44 276 ILE A N 1
ATOM 2276 C CA . ILE A 1 276 ? -1.667 -5.798 -18.919 1.00 93.44 276 ILE A CA 1
ATOM 2277 C C . ILE A 1 276 ? -2.466 -6.881 -19.662 1.00 93.44 276 ILE A C 1
ATOM 2279 O O . ILE A 1 276 ? -2.599 -6.807 -20.880 1.00 93.44 276 ILE A O 1
ATOM 2283 N N . GLN A 1 277 ? -3.060 -7.836 -18.944 1.00 94.44 277 GLN A N 1
ATOM 2284 C CA . GLN A 1 277 ? -3.850 -8.920 -19.526 1.00 94.44 277 GLN A CA 1
ATOM 2285 C C . GLN A 1 277 ? -5.031 -8.382 -20.342 1.00 94.44 277 GLN A C 1
ATOM 2287 O O . GLN A 1 277 ? -5.181 -8.716 -21.513 1.00 94.44 277 GLN A O 1
ATOM 2292 N N . THR A 1 278 ? -5.866 -7.549 -19.719 1.00 93.69 278 THR A N 1
ATOM 2293 C CA . THR A 1 278 ? -7.173 -7.177 -20.278 1.00 93.69 278 THR A CA 1
ATOM 2294 C C . THR A 1 278 ? -7.115 -6.011 -21.257 1.00 93.69 278 THR A C 1
ATOM 2296 O O . THR A 1 278 ? -7.950 -5.955 -22.155 1.00 93.69 278 THR A O 1
ATOM 2299 N N . TYR A 1 279 ? -6.159 -5.090 -21.097 1.00 91.88 279 TYR A N 1
ATOM 2300 C CA . TYR A 1 279 ? -6.036 -3.894 -21.935 1.00 91.88 279 TYR A CA 1
ATOM 2301 C C . TYR A 1 279 ? -4.930 -4.003 -22.986 1.00 91.88 279 TYR A C 1
ATOM 2303 O O . TYR A 1 279 ? -5.132 -3.579 -24.115 1.00 91.88 279 TYR A O 1
ATOM 2311 N N . ILE A 1 280 ? -3.759 -4.549 -22.633 1.00 92.00 280 ILE A N 1
ATOM 2312 C CA . ILE A 1 280 ? -2.617 -4.620 -23.562 1.00 92.00 280 ILE A CA 1
ATOM 2313 C C . ILE A 1 280 ? -2.688 -5.880 -24.427 1.00 92.00 280 ILE A C 1
ATOM 2315 O O . ILE A 1 280 ? -2.497 -5.800 -25.635 1.00 92.00 280 ILE A O 1
ATOM 2319 N N . TYR A 1 281 ? -2.956 -7.036 -23.814 1.00 92.31 281 TYR A N 1
ATOM 2320 C CA . TYR A 1 281 ? -3.084 -8.311 -24.530 1.00 92.31 281 TYR A CA 1
ATOM 2321 C C . TYR A 1 281 ? -4.517 -8.635 -24.955 1.00 92.31 281 TYR A C 1
ATOM 2323 O O . TYR A 1 281 ? -4.713 -9.578 -25.716 1.00 92.31 281 TYR A O 1
ATOM 2331 N N . GLU A 1 282 ? -5.505 -7.890 -24.453 1.00 94.25 282 GLU A N 1
ATOM 2332 C CA . GLU A 1 282 ? -6.932 -8.101 -24.731 1.00 94.25 282 GLU A CA 1
ATOM 2333 C C . GLU A 1 282 ? -7.433 -9.520 -24.383 1.00 94.25 282 GLU A C 1
ATOM 2335 O O . GLU A 1 282 ? -8.412 -10.021 -24.938 1.00 94.25 282 GLU A O 1
ATOM 2340 N N . ILE A 1 283 ? -6.785 -10.174 -23.413 1.00 93.19 283 ILE A N 1
ATOM 2341 C CA . ILE A 1 283 ? -7.135 -11.515 -22.940 1.00 93.19 283 ILE A CA 1
ATOM 2342 C C . ILE A 1 283 ? -8.125 -11.411 -21.778 1.00 93.19 283 ILE A C 1
ATOM 2344 O O . ILE A 1 283 ? -7.907 -10.684 -20.805 1.00 93.19 283 ILE A O 1
ATOM 2348 N N . LYS A 1 284 ? -9.203 -12.196 -21.857 1.00 92.81 284 LYS A N 1
ATOM 2349 C CA . LYS A 1 284 ? -10.193 -12.361 -20.786 1.00 92.81 284 LYS A CA 1
ATOM 2350 C C . LYS A 1 284 ? -10.337 -13.827 -20.420 1.00 92.81 284 LYS A C 1
ATOM 2352 O O . LYS A 1 284 ? -10.382 -14.683 -21.303 1.00 92.81 284 LYS A O 1
ATOM 2357 N N . THR A 1 285 ? -10.450 -14.104 -19.130 1.00 88.94 285 THR A N 1
ATOM 2358 C CA . THR A 1 285 ? -10.634 -15.456 -18.598 1.00 88.94 285 THR A CA 1
ATOM 2359 C C . THR A 1 285 ? -11.776 -15.494 -17.585 1.00 88.94 285 THR A C 1
ATOM 2361 O O . THR A 1 285 ? -12.191 -14.472 -17.038 1.00 88.94 285 THR A O 1
ATOM 2364 N N . GLU A 1 286 ? -12.296 -16.687 -17.300 1.00 89.81 286 GLU A N 1
ATOM 2365 C CA . GLU A 1 286 ? -13.299 -16.879 -16.242 1.00 89.81 286 GLU A CA 1
ATOM 2366 C C . GLU A 1 286 ? -12.748 -16.615 -14.827 1.00 89.81 286 GLU A C 1
ATOM 2368 O O . GLU A 1 286 ? -13.518 -16.395 -13.893 1.00 89.81 286 GLU A O 1
ATOM 2373 N N . TYR A 1 287 ? -11.419 -16.591 -14.674 1.00 87.81 287 TYR A N 1
ATOM 2374 C CA . TYR A 1 287 ? -10.719 -16.369 -13.407 1.00 87.81 287 TYR A CA 1
ATOM 2375 C C . TYR A 1 287 ? -10.379 -14.890 -13.151 1.00 87.81 287 TYR A C 1
ATOM 2377 O O . TYR A 1 287 ? -9.776 -14.565 -12.124 1.00 87.81 287 TYR A O 1
ATOM 2385 N N . ASP A 1 288 ? -10.757 -13.988 -14.063 1.00 90.81 288 ASP A N 1
ATOM 2386 C CA . ASP A 1 288 ? -10.388 -12.574 -14.001 1.00 90.81 288 ASP A CA 1
ATOM 2387 C C . ASP A 1 288 ? -10.925 -11.890 -12.733 1.00 90.81 288 ASP A C 1
ATOM 2389 O O . ASP A 1 288 ? -12.123 -11.888 -12.426 1.00 90.81 288 ASP A O 1
ATOM 2393 N N . ARG A 1 289 ? -10.023 -11.226 -12.003 1.00 88.81 289 ARG A N 1
ATOM 2394 C CA . ARG A 1 289 ? -10.377 -10.398 -10.844 1.00 88.81 289 ARG A CA 1
ATOM 2395 C C . ARG A 1 289 ? -10.725 -8.984 -11.289 1.00 88.81 289 ARG A C 1
ATOM 2397 O O . ARG A 1 289 ? -10.006 -8.360 -12.063 1.00 88.81 289 ARG A O 1
ATOM 2404 N N . LYS A 1 290 ? -11.806 -8.437 -10.732 1.00 87.81 290 LYS A N 1
ATOM 2405 C CA . LYS A 1 290 ? -12.232 -7.063 -11.019 1.00 87.81 290 LYS A CA 1
ATOM 2406 C C . LYS A 1 290 ? -11.565 -6.079 -10.070 1.00 87.81 290 LYS A C 1
ATOM 2408 O O . LYS A 1 290 ? -11.771 -6.134 -8.859 1.00 87.81 290 LYS A O 1
ATOM 2413 N N . TYR A 1 291 ? -10.844 -5.126 -10.647 1.00 87.12 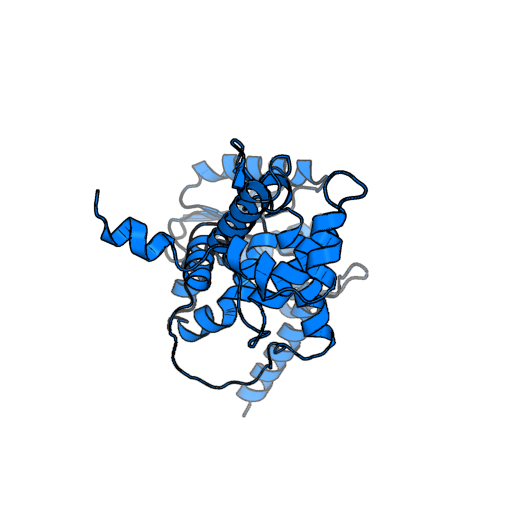291 TYR A N 1
ATOM 2414 C CA . TYR A 1 291 ? -10.228 -4.023 -9.925 1.00 87.12 291 TYR A CA 1
ATOM 2415 C C . TYR A 1 291 ? -10.819 -2.696 -10.391 1.00 87.12 291 TYR A C 1
ATOM 2417 O O . TYR A 1 291 ? -10.818 -2.381 -11.583 1.00 87.12 291 TYR A O 1
ATOM 2425 N N . VAL A 1 292 ? -11.295 -1.896 -9.431 1.00 80.50 292 VAL A N 1
ATOM 2426 C CA . VAL A 1 292 ? -11.803 -0.541 -9.704 1.00 80.50 292 VAL A CA 1
ATOM 2427 C C . VAL A 1 292 ? -10.701 0.311 -10.328 1.00 80.50 292 VAL A C 1
ATOM 2429 O O . VAL A 1 292 ? -10.933 0.932 -11.355 1.00 80.50 292 VAL A O 1
ATOM 2432 N N . ALA A 1 293 ? -9.485 0.258 -9.773 1.00 77.62 293 ALA A N 1
ATOM 2433 C CA . ALA A 1 293 ? -8.336 1.004 -10.284 1.00 77.62 293 ALA A CA 1
ATOM 2434 C C . ALA A 1 293 ? -8.020 0.674 -11.753 1.00 77.62 293 ALA A C 1
ATOM 2436 O O . ALA A 1 293 ? -7.815 1.584 -12.549 1.00 77.62 293 ALA A O 1
ATOM 2437 N N . THR A 1 294 ? -8.044 -0.610 -12.127 1.00 84.81 294 THR A N 1
ATOM 2438 C CA . THR A 1 294 ? -7.837 -1.051 -13.514 1.00 84.81 294 THR A CA 1
ATOM 2439 C C . THR A 1 294 ? -8.940 -0.529 -14.432 1.00 84.81 294 THR A C 1
ATOM 2441 O O . THR A 1 294 ? -8.646 0.015 -15.489 1.00 84.81 294 THR A O 1
ATOM 2444 N N . SER A 1 295 ? -10.203 -0.620 -14.004 1.00 84.44 295 SER A N 1
ATOM 2445 C CA . SER A 1 295 ? -11.349 -0.155 -14.800 1.00 84.44 295 SER A CA 1
ATOM 2446 C C . SER A 1 295 ? -11.322 1.363 -15.016 1.00 84.44 295 SER A C 1
ATOM 2448 O O . SER A 1 295 ? -11.560 1.833 -16.124 1.00 84.44 295 SER A O 1
ATOM 2450 N N . SER A 1 296 ? -10.997 2.127 -13.967 1.00 82.38 296 SER A N 1
ATOM 2451 C CA . SER A 1 296 ? -10.839 3.582 -14.044 1.00 82.38 296 SER A CA 1
ATOM 2452 C C . SER A 1 296 ? -9.685 3.978 -14.964 1.00 82.38 296 SER A C 1
ATOM 2454 O O . SER A 1 296 ? -9.884 4.811 -15.838 1.00 82.38 296 SER A O 1
ATOM 2456 N N . LEU A 1 297 ? -8.520 3.329 -14.840 1.00 82.56 297 LEU A N 1
ATOM 2457 C CA . LEU A 1 297 ? -7.367 3.606 -15.700 1.00 82.56 297 LEU A CA 1
ATOM 2458 C C . LEU A 1 297 ? -7.680 3.345 -17.178 1.00 82.56 297 LEU A C 1
ATOM 2460 O O . LEU A 1 297 ? -7.327 4.154 -18.029 1.00 82.56 297 LEU A O 1
ATOM 2464 N N . MET A 1 298 ? -8.358 2.238 -17.492 1.00 87.69 298 MET A N 1
ATOM 2465 C CA . MET A 1 298 ? -8.775 1.947 -18.867 1.00 87.69 298 MET A CA 1
ATOM 2466 C C . MET A 1 298 ? -9.696 3.046 -19.413 1.00 87.69 298 MET A C 1
ATOM 2468 O O . MET A 1 298 ? -9.483 3.513 -20.528 1.00 87.69 298 MET A O 1
ATOM 2472 N N . ALA A 1 299 ? -10.675 3.503 -18.624 1.00 87.00 299 ALA A N 1
ATOM 2473 C CA . ALA A 1 299 ? -11.575 4.583 -19.029 1.00 87.00 299 ALA A CA 1
ATOM 2474 C C . ALA A 1 299 ? -10.833 5.912 -19.265 1.00 87.00 299 ALA A C 1
ATOM 2476 O O . ALA A 1 299 ? -11.095 6.589 -20.260 1.00 87.00 299 ALA A O 1
ATOM 2477 N N . ASP A 1 300 ? -9.885 6.260 -18.391 1.00 84.62 300 ASP A N 1
ATOM 2478 C CA . ASP A 1 300 ? -9.069 7.469 -18.531 1.00 84.62 300 ASP A CA 1
ATOM 2479 C C . ASP A 1 300 ? -8.202 7.424 -19.801 1.00 84.62 300 ASP A C 1
ATOM 2481 O O . ASP A 1 300 ? -8.111 8.416 -20.525 1.00 84.62 300 ASP A O 1
ATOM 2485 N N . ILE A 1 301 ? -7.599 6.270 -20.118 1.00 86.38 301 ILE A N 1
ATOM 2486 C CA . ILE A 1 301 ? -6.790 6.109 -21.335 1.00 86.38 301 ILE A CA 1
ATOM 2487 C C . ILE A 1 301 ? -7.658 6.224 -22.593 1.00 86.38 301 ILE A C 1
ATOM 2489 O O . ILE A 1 301 ? -7.258 6.902 -23.540 1.00 86.38 301 ILE A O 1
ATOM 2493 N N . GLU A 1 302 ? -8.841 5.606 -22.619 1.00 87.94 302 GLU A N 1
ATOM 2494 C CA . GLU A 1 302 ? -9.756 5.716 -23.764 1.00 87.94 302 GLU A CA 1
ATOM 2495 C C . GLU A 1 302 ? -10.225 7.158 -23.981 1.00 87.94 302 GLU A C 1
ATOM 2497 O O . GLU A 1 302 ? -10.242 7.646 -25.113 1.00 87.94 302 GLU A O 1
ATOM 2502 N N . LYS A 1 303 ? -10.498 7.886 -22.895 1.00 86.06 303 LYS A N 1
ATOM 2503 C CA . LYS A 1 303 ? -10.811 9.313 -22.966 1.00 86.06 303 LYS A CA 1
ATOM 2504 C C . LYS A 1 303 ? -9.655 10.113 -23.581 1.00 86.06 303 LYS A C 1
ATOM 2506 O O . LYS A 1 303 ? -9.872 10.863 -24.529 1.00 86.06 303 LYS A O 1
ATOM 2511 N N . LEU A 1 304 ? -8.421 9.900 -23.122 1.00 81.81 304 LEU A N 1
ATOM 2512 C CA . LEU A 1 304 ? -7.238 10.584 -23.663 1.00 81.81 304 LEU A CA 1
ATOM 2513 C C . LEU A 1 304 ? -6.967 10.254 -25.137 1.00 81.81 304 LEU A C 1
ATOM 2515 O O . LEU A 1 304 ? -6.465 11.102 -25.873 1.00 81.81 304 LEU A O 1
ATOM 2519 N N . LYS A 1 305 ? -7.268 9.027 -25.579 1.00 79.25 305 LYS A N 1
ATOM 2520 C CA . LYS A 1 305 ? -7.183 8.660 -26.999 1.00 79.25 305 LYS A CA 1
ATOM 2521 C C . LYS A 1 305 ? -8.222 9.411 -27.826 1.00 79.25 305 LYS A C 1
ATOM 2523 O O . LYS A 1 305 ? -7.879 9.881 -28.903 1.00 79.25 305 LYS A O 1
ATOM 2528 N N . SER A 1 306 ? -9.446 9.554 -27.315 1.00 81.00 306 SER A N 1
ATOM 2529 C CA . SER A 1 306 ? -10.509 10.289 -28.011 1.00 81.00 306 SER A CA 1
ATOM 2530 C C . SER A 1 306 ? -10.209 11.786 -28.153 1.00 81.00 306 SER A C 1
ATOM 2532 O O . SER A 1 306 ? -10.473 12.351 -29.203 1.00 81.00 306 SER A O 1
ATOM 2534 N N . GLU A 1 307 ? -9.565 12.403 -27.157 1.00 77.69 307 GLU A N 1
ATOM 2535 C CA . GLU A 1 307 ? -9.204 13.832 -27.164 1.00 77.69 307 GLU A CA 1
ATOM 2536 C C . GLU A 1 307 ? -8.016 14.175 -28.084 1.00 77.69 307 GLU A C 1
ATOM 2538 O O . GLU A 1 307 ? -7.775 15.344 -28.358 1.00 77.69 307 GLU A O 1
ATOM 2543 N N . LYS A 1 308 ? -7.246 13.181 -28.549 1.00 58.31 308 LYS A N 1
ATOM 2544 C CA . LYS A 1 308 ? -6.103 13.375 -29.465 1.00 58.31 308 LYS A CA 1
ATOM 2545 C C . LYS A 1 308 ? -6.447 13.176 -30.946 1.00 58.31 308 LYS A C 1
ATOM 2547 O O . LYS A 1 308 ? -5.544 13.244 -31.778 1.00 58.31 308 LYS A O 1
ATOM 2552 N N . ILE A 1 309 ? -7.700 12.844 -31.257 1.00 54.19 309 ILE A N 1
ATOM 2553 C CA . ILE A 1 309 ? -8.173 12.604 -32.630 1.00 54.19 309 ILE A CA 1
ATOM 2554 C C . ILE A 1 309 ? -8.860 13.859 -33.219 1.00 54.19 309 ILE A C 1
ATOM 2556 O O . ILE A 1 309 ? -9.110 13.890 -34.423 1.00 54.19 309 ILE A O 1
ATOM 2560 N N . ASP A 1 310 ? -9.054 14.909 -32.414 1.00 41.56 310 ASP A N 1
ATOM 2561 C CA . ASP A 1 310 ? -9.430 16.268 -32.846 1.00 41.56 310 ASP A CA 1
ATOM 2562 C C . ASP A 1 310 ? -8.200 17.193 -32.946 1.00 41.56 310 ASP A C 1
ATOM 2564 O O . ASP A 1 310 ? -8.196 18.083 -33.830 1.00 41.56 310 ASP A O 1
#